Protein AF-A0AAE0GQG5-F1 (afdb_monomer_lite)

Structure (mmCIF, N/CA/C/O backbone):
data_AF-A0AAE0GQG5-F1
#
_entry.id   AF-A0AAE0GQG5-F1
#
loop_
_atom_site.group_PDB
_atom_site.id
_atom_site.type_symbol
_atom_site.label_atom_id
_atom_site.label_alt_id
_atom_site.label_comp_id
_atom_site.label_asym_id
_atom_site.label_entity_id
_atom_site.label_seq_id
_atom_site.pdbx_PDB_ins_code
_atom_site.Cartn_x
_atom_site.Cartn_y
_atom_site.Cartn_z
_atom_site.occupancy
_atom_site.B_iso_or_equiv
_atom_site.auth_seq_id
_atom_site.auth_comp_id
_atom_site.auth_asym_id
_atom_site.auth_atom_id
_atom_site.pdbx_PDB_model_num
ATOM 1 N N . MET A 1 1 ? 5.024 -1.893 -1.352 1.00 87.56 1 MET A N 1
ATOM 2 C CA . MET A 1 1 ? 5.988 -1.478 -2.407 1.00 87.56 1 MET A CA 1
ATOM 3 C C . MET A 1 1 ? 5.933 0.041 -2.635 1.00 87.56 1 MET A C 1
ATOM 5 O O . MET A 1 1 ? 4.907 0.646 -2.337 1.00 87.56 1 MET A O 1
ATOM 9 N N . GLN A 1 2 ? 6.979 0.713 -3.135 1.00 88.25 2 GLN A N 1
ATOM 10 C CA . GLN A 1 2 ? 6.817 2.113 -3.582 1.00 88.25 2 GLN A CA 1
ATOM 11 C C . GLN A 1 2 ? 5.880 2.193 -4.798 1.00 88.25 2 GLN A C 1
ATOM 13 O O . GLN A 1 2 ? 5.841 1.273 -5.602 1.00 88.25 2 GLN A O 1
ATOM 18 N N . ARG A 1 3 ? 5.119 3.291 -4.929 1.00 86.75 3 ARG A N 1
ATOM 19 C CA . ARG A 1 3 ? 4.252 3.575 -6.100 1.00 86.75 3 ARG A CA 1
ATOM 20 C C . ARG A 1 3 ? 3.132 2.552 -6.373 1.00 86.75 3 ARG A C 1
ATOM 22 O O . ARG A 1 3 ? 2.570 2.520 -7.464 1.00 86.75 3 ARG A O 1
ATOM 29 N N . SER A 1 4 ? 2.764 1.774 -5.359 1.00 91.50 4 SER A N 1
ATOM 30 C CA . SER A 1 4 ? 1.765 0.695 -5.427 1.00 91.50 4 SER A CA 1
ATOM 31 C C . SER A 1 4 ? 0.390 1.068 -4.859 1.00 91.50 4 SER A C 1
ATOM 33 O O . SER A 1 4 ? -0.429 0.206 -4.579 1.00 91.50 4 SER A O 1
ATOM 35 N N . GLY A 1 5 ? 0.128 2.360 -4.640 1.00 90.81 5 GLY A N 1
ATOM 36 C CA . GLY A 1 5 ? -1.097 2.820 -3.973 1.00 90.81 5 GLY A CA 1
ATOM 37 C C . GLY A 1 5 ? -1.036 2.813 -2.444 1.00 90.81 5 GLY A C 1
ATOM 38 O O . GLY A 1 5 ? -2.050 3.067 -1.805 1.00 90.81 5 GLY A O 1
ATOM 39 N N . SER A 1 6 ? 0.141 2.617 -1.842 1.00 93.00 6 SER A N 1
ATOM 40 C CA . SER A 1 6 ? 0.288 2.634 -0.380 1.00 93.00 6 SER A CA 1
ATOM 41 C C . SER A 1 6 ? -0.116 3.958 0.287 1.00 93.00 6 SER A C 1
ATOM 43 O O . SER A 1 6 ? -0.486 3.950 1.452 1.00 93.00 6 SER A O 1
ATOM 45 N N . THR A 1 7 ? -0.069 5.104 -0.412 1.00 91.25 7 THR A N 1
ATOM 46 C CA . THR A 1 7 ? -0.615 6.375 0.115 1.00 91.25 7 THR A CA 1
ATOM 47 C C . THR A 1 7 ? -2.133 6.312 0.262 1.00 91.25 7 THR A C 1
ATOM 49 O O . THR A 1 7 ? -2.663 6.746 1.277 1.00 91.25 7 THR A O 1
ATOM 52 N N . TRP A 1 8 ? -2.830 5.757 -0.730 1.00 93.94 8 TRP A N 1
ATOM 53 C CA . TRP A 1 8 ? -4.281 5.595 -0.668 1.00 93.94 8 TRP A CA 1
ATOM 54 C C . TRP A 1 8 ? -4.656 4.620 0.453 1.00 93.94 8 TRP A C 1
ATOM 56 O O . TRP A 1 8 ? -5.447 4.962 1.323 1.00 93.94 8 TRP A O 1
ATOM 66 N N . GLN A 1 9 ? -3.985 3.463 0.513 1.00 96.31 9 GLN A N 1
ATOM 67 C CA . GLN A 1 9 ? -4.196 2.455 1.559 1.00 96.31 9 GLN A CA 1
ATOM 68 C C . GLN A 1 9 ? -3.933 3.007 2.969 1.00 96.31 9 GLN A C 1
ATOM 70 O O . GLN A 1 9 ? -4.685 2.724 3.894 1.00 96.31 9 GLN A O 1
ATOM 75 N N . PHE A 1 10 ? -2.891 3.826 3.129 1.00 95.69 10 PHE A N 1
ATOM 76 C CA . PHE A 1 10 ? -2.597 4.521 4.381 1.00 95.69 10 PHE A CA 1
ATOM 77 C C . PHE A 1 10 ? -3.740 5.449 4.814 1.00 95.69 10 PHE A C 1
ATOM 79 O O . PHE A 1 10 ? -4.144 5.409 5.973 1.00 95.69 10 PHE A O 1
ATOM 86 N N . ASN A 1 11 ? -4.291 6.244 3.891 1.00 95.62 11 ASN A N 1
ATOM 87 C CA . ASN A 1 11 ? -5.418 7.121 4.210 1.00 95.62 11 ASN A CA 1
ATOM 88 C C . ASN A 1 11 ? -6.692 6.334 4.512 1.00 95.62 11 ASN A C 1
ATOM 90 O O . ASN A 1 11 ? -7.406 6.714 5.428 1.00 95.62 11 ASN A O 1
ATOM 94 N N . VAL A 1 12 ? -6.940 5.218 3.819 1.00 97.56 12 VAL A N 1
ATOM 95 C CA . VAL A 1 12 ? -8.043 4.311 4.168 1.00 97.56 12 VAL A CA 1
ATOM 96 C C . VAL A 1 12 ? -7.900 3.810 5.599 1.00 97.56 12 VAL A C 1
ATOM 98 O O . VAL A 1 12 ? -8.841 3.935 6.369 1.00 97.56 12 VAL A O 1
ATOM 101 N N . LEU A 1 13 ? -6.731 3.289 5.984 1.00 97.88 13 LEU A N 1
ATOM 102 C CA . LEU A 1 13 ? -6.503 2.800 7.348 1.00 97.88 13 LEU A CA 1
ATOM 103 C C . LEU A 1 13 ? -6.709 3.901 8.390 1.00 97.88 13 LEU A C 1
ATOM 105 O O . LEU A 1 13 ? -7.371 3.666 9.397 1.00 97.88 13 LEU A O 1
ATOM 109 N N . ARG A 1 14 ? -6.185 5.104 8.125 1.00 96.12 14 ARG A N 1
ATOM 110 C CA . ARG A 1 14 ? -6.385 6.276 8.983 1.00 96.12 14 ARG A CA 1
ATOM 111 C C . ARG A 1 14 ? -7.875 6.581 9.148 1.00 96.12 14 ARG A C 1
ATOM 113 O O . ARG A 1 14 ? -8.355 6.594 10.272 1.00 96.12 14 ARG A O 1
ATOM 120 N N . THR A 1 15 ? -8.610 6.752 8.051 1.00 97.38 15 THR A N 1
ATOM 121 C CA . THR A 1 15 ? -10.035 7.116 8.077 1.00 97.38 15 THR A CA 1
ATOM 122 C C . THR A 1 15 ? -10.912 6.024 8.698 1.00 97.38 15 THR A C 1
ATOM 124 O O . THR A 1 15 ? -11.795 6.342 9.486 1.00 97.38 15 THR A O 1
ATOM 127 N N . VAL A 1 16 ? -10.643 4.744 8.416 1.00 97.81 16 VAL A N 1
ATOM 128 C CA . VAL A 1 16 ? -11.343 3.602 9.035 1.00 97.81 16 VAL A CA 1
ATOM 129 C C . VAL A 1 16 ? -11.188 3.622 10.556 1.00 97.81 16 VAL A C 1
ATOM 131 O O . VAL A 1 16 ? -12.170 3.459 11.278 1.00 97.81 16 VAL A O 1
ATOM 134 N N . LEU A 1 17 ? -9.963 3.824 11.049 1.00 96.62 17 LEU A N 1
ATOM 135 C CA . LEU A 1 17 ? -9.697 3.862 12.486 1.00 96.62 17 LEU A CA 1
ATOM 136 C C . LEU A 1 17 ? -10.279 5.123 13.136 1.00 96.62 17 LEU A C 1
ATOM 138 O O . LEU A 1 17 ? -10.851 5.026 14.215 1.00 96.62 17 LEU A O 1
ATOM 142 N N . GLU A 1 18 ? -10.192 6.281 12.479 1.00 95.88 18 GLU A N 1
ATOM 143 C CA . GLU A 1 18 ? -10.796 7.526 12.970 1.00 95.88 18 GLU A CA 1
ATOM 144 C C . GLU A 1 18 ? -12.315 7.403 13.116 1.00 95.88 18 GLU A C 1
ATOM 146 O O . GLU A 1 18 ? -12.868 7.793 14.144 1.00 95.88 18 GLU A O 1
ATOM 151 N N . GLN A 1 19 ? -12.989 6.805 12.128 1.00 96.75 19 GLN A N 1
ATOM 152 C CA . GLN A 1 19 ? -14.431 6.572 12.186 1.00 96.75 19 GLN A CA 1
ATOM 153 C C . GLN A 1 19 ? -14.800 5.572 13.290 1.00 96.75 19 GLN A C 1
ATOM 155 O O . GLN A 1 19 ? -15.733 5.819 14.049 1.00 96.75 19 GLN A O 1
ATOM 160 N N . ALA A 1 20 ? -14.054 4.470 13.418 1.00 95.75 20 ALA A N 1
ATOM 161 C CA . ALA A 1 20 ? -14.332 3.441 14.420 1.00 95.75 20 ALA A CA 1
ATOM 162 C C . ALA A 1 20 ? -14.072 3.905 15.864 1.00 95.75 20 ALA A C 1
ATOM 164 O O . ALA A 1 20 ? -14.758 3.460 16.783 1.00 95.75 20 ALA A O 1
ATOM 165 N N . LEU A 1 21 ? -13.069 4.763 16.072 1.00 94.12 21 LEU A N 1
ATOM 166 C CA . LEU A 1 21 ? -12.667 5.242 17.397 1.00 94.12 21 LEU A CA 1
ATOM 167 C C . LEU A 1 21 ? -13.334 6.570 17.780 1.00 94.12 21 LEU A C 1
ATOM 169 O O . LEU A 1 21 ? -13.368 6.912 18.959 1.00 94.12 21 LEU A O 1
ATOM 173 N N . GLY A 1 22 ? -13.856 7.319 16.805 1.00 95.06 22 GLY A N 1
ATOM 174 C CA . GLY A 1 22 ? -14.428 8.647 17.029 1.00 95.06 22 GLY A CA 1
ATOM 175 C C . GLY A 1 22 ? -13.386 9.713 17.389 1.00 95.06 22 GLY A C 1
ATOM 176 O O . GLY A 1 22 ? -13.740 10.750 17.947 1.00 95.06 22 GLY A O 1
ATOM 177 N N . GLU A 1 23 ? -12.107 9.477 17.092 1.00 92.88 23 GLU A N 1
ATOM 178 C CA . GLU A 1 23 ? -11.008 10.404 17.371 1.00 92.88 23 GLU A CA 1
ATOM 179 C C . GLU A 1 23 ? -9.956 10.405 16.260 1.00 92.88 23 GLU A C 1
ATOM 181 O O . GLU A 1 23 ? -9.834 9.454 15.493 1.00 92.88 23 GLU A O 1
ATOM 186 N N . THR A 1 24 ? -9.158 11.474 16.182 1.00 91.75 24 THR A N 1
ATOM 187 C CA . THR A 1 24 ? -8.030 11.542 15.246 1.00 91.75 24 THR A CA 1
ATOM 188 C C . THR A 1 24 ? -6.953 10.533 15.618 1.00 91.75 24 THR A C 1
ATOM 190 O O . THR A 1 24 ? -6.462 10.519 16.751 1.00 91.75 24 THR A O 1
ATOM 193 N N . VAL A 1 25 ? -6.524 9.760 14.626 1.00 90.00 25 VAL A N 1
ATOM 194 C CA . VAL A 1 25 ? -5.503 8.729 14.783 1.00 90.00 25 VAL A CA 1
ATOM 195 C C . VAL A 1 25 ? -4.137 9.325 14.459 1.00 90.00 25 VAL A C 1
ATOM 197 O O . VAL A 1 25 ? -3.940 9.837 13.352 1.00 90.00 25 VAL A O 1
ATOM 200 N N . PRO A 1 26 ? -3.166 9.271 15.387 1.00 88.62 26 PRO A N 1
ATOM 201 C CA . PRO A 1 26 ? -1.812 9.696 15.092 1.00 88.62 26 PRO A CA 1
ATOM 202 C C . PRO A 1 26 ? -1.239 8.912 13.911 1.00 88.62 26 PRO A C 1
ATOM 204 O O . PRO A 1 26 ? -1.298 7.678 13.852 1.00 88.62 26 PRO A O 1
ATOM 207 N N . THR A 1 27 ? -0.602 9.635 12.994 1.00 88.12 27 THR A N 1
ATOM 208 C CA . THR A 1 27 ? 0.058 9.023 11.846 1.00 88.12 27 THR A CA 1
ATOM 209 C C . THR A 1 27 ? 1.535 9.348 11.742 1.00 88.12 27 THR A C 1
ATOM 211 O O . THR A 1 27 ? 1.945 10.484 11.971 1.00 88.12 27 THR A O 1
ATOM 214 N N . PHE A 1 28 ? 2.311 8.375 11.278 1.00 85.19 28 PHE A N 1
ATOM 215 C CA . PHE A 1 28 ? 3.697 8.564 10.878 1.00 85.19 28 PHE A CA 1
ATOM 216 C C . PHE A 1 28 ? 3.885 8.125 9.429 1.00 85.19 28 PHE A C 1
ATOM 218 O O . PHE A 1 28 ? 3.453 7.044 9.027 1.00 85.19 28 PHE A O 1
ATOM 225 N N . HIS A 1 29 ? 4.597 8.926 8.645 1.00 80.62 29 HIS A N 1
ATOM 226 C CA . HIS A 1 29 ? 5.098 8.518 7.340 1.00 80.62 29 HIS A CA 1
ATOM 227 C C . HIS A 1 29 ? 6.607 8.784 7.295 1.00 80.62 29 HIS A C 1
ATOM 229 O O . HIS A 1 29 ? 7.079 9.851 7.692 1.00 80.62 29 HIS A O 1
ATOM 235 N N . GLY A 1 30 ? 7.402 7.844 6.795 1.00 69.56 30 GLY A N 1
ATOM 236 C CA . GLY A 1 30 ? 8.841 8.080 6.775 1.00 69.56 30 GLY A CA 1
ATOM 237 C C . GLY A 1 30 ? 9.676 7.074 6.012 1.00 69.56 30 GLY A C 1
ATOM 238 O O . GLY A 1 30 ? 9.200 6.059 5.494 1.00 69.56 30 GLY A O 1
ATOM 239 N N . HIS A 1 31 ? 10.957 7.413 5.948 1.00 65.62 31 HIS A N 1
ATOM 240 C CA . HIS A 1 31 ? 12.030 6.543 5.501 1.00 65.62 31 HIS A CA 1
ATOM 241 C C . HIS A 1 31 ? 12.675 5.855 6.720 1.00 65.62 31 HIS A C 1
ATOM 243 O O . HIS A 1 31 ? 12.463 6.247 7.867 1.00 65.62 31 HIS A O 1
ATOM 249 N N . SER A 1 32 ? 13.393 4.759 6.482 1.00 57.12 32 SER A N 1
ATOM 250 C CA . SER A 1 32 ? 13.941 3.877 7.527 1.00 57.12 32 SER A CA 1
ATOM 251 C C . SER A 1 32 ? 14.984 4.505 8.438 1.00 57.12 32 SER A C 1
ATOM 253 O O . SER A 1 32 ? 15.248 3.989 9.517 1.00 57.12 32 SER A O 1
ATOM 255 N N . ASP A 1 33 ? 15.633 5.563 7.968 1.00 59.78 33 ASP A N 1
ATOM 256 C CA . ASP A 1 33 ? 16.641 6.331 8.695 1.00 59.78 33 ASP A CA 1
ATOM 257 C C . ASP A 1 33 ? 16.057 7.016 9.938 1.00 59.78 33 ASP A C 1
ATOM 259 O O . ASP A 1 33 ? 16.798 7.427 10.824 1.00 59.78 33 ASP A O 1
ATOM 263 N N . ARG A 1 34 ? 14.725 7.043 10.055 1.00 70.94 34 ARG A N 1
ATOM 264 C CA . ARG A 1 34 ? 13.979 7.555 11.206 1.00 70.94 34 ARG A CA 1
ATOM 265 C C . ARG A 1 34 ? 13.412 6.435 12.086 1.00 70.94 34 ARG A C 1
ATOM 267 O O . ARG A 1 34 ? 12.357 6.602 12.688 1.00 70.94 34 ARG A O 1
ATOM 274 N N . LEU A 1 35 ? 14.082 5.280 12.162 1.00 71.12 35 LEU A N 1
ATOM 275 C CA . LEU A 1 35 ? 13.616 4.129 12.949 1.00 71.12 35 LEU A CA 1
ATOM 276 C C . LEU A 1 35 ? 13.359 4.474 14.422 1.00 71.12 35 LEU A C 1
ATOM 278 O O . LEU A 1 35 ? 12.311 4.127 14.951 1.00 71.12 35 LEU A O 1
ATOM 282 N N . GLU A 1 36 ? 14.273 5.192 15.071 1.00 73.94 36 GLU A N 1
ATOM 283 C CA . GLU A 1 36 ? 14.090 5.619 16.466 1.00 73.94 36 GLU A CA 1
ATOM 284 C C . GLU A 1 36 ? 12.900 6.574 16.629 1.00 73.94 36 GLU A C 1
ATOM 286 O O . GLU A 1 36 ? 12.235 6.586 17.662 1.00 73.94 36 GLU A O 1
ATOM 291 N N . GLU A 1 37 ? 12.560 7.333 15.588 1.00 76.56 37 GLU A N 1
ATOM 292 C CA . GLU A 1 37 ? 11.353 8.153 15.589 1.00 76.56 37 GLU A CA 1
ATOM 293 C C . GLU A 1 37 ? 10.092 7.307 15.433 1.00 76.56 37 GLU A C 1
ATOM 295 O O . GLU A 1 37 ? 9.129 7.532 16.152 1.00 76.56 37 GLU A O 1
ATOM 300 N N . ILE A 1 38 ? 10.109 6.288 14.568 1.00 75.31 38 ILE A N 1
ATOM 301 C CA . ILE A 1 38 ? 9.002 5.329 14.432 1.00 75.31 38 ILE A CA 1
ATOM 302 C C . ILE A 1 38 ? 8.762 4.611 15.764 1.00 75.31 38 ILE A C 1
ATOM 304 O O . ILE A 1 38 ? 7.635 4.549 16.244 1.00 75.31 38 ILE A O 1
ATOM 308 N N . LEU A 1 39 ? 9.826 4.099 16.384 1.00 75.19 39 LEU A N 1
ATOM 309 C CA . LEU A 1 39 ? 9.733 3.377 17.651 1.00 75.19 39 LEU A CA 1
ATOM 310 C C . LEU A 1 39 ? 9.363 4.305 18.815 1.00 75.19 39 LEU A C 1
ATOM 312 O O . LEU A 1 39 ? 8.668 3.886 19.737 1.00 75.19 39 LEU A O 1
ATOM 316 N N . SER A 1 40 ? 9.801 5.568 18.796 1.00 74.88 40 SER A N 1
ATOM 317 C CA . SER A 1 40 ? 9.389 6.544 19.811 1.00 74.88 40 SER A CA 1
ATOM 318 C C . SER A 1 40 ? 7.951 7.029 19.620 1.00 74.88 40 SER A C 1
ATOM 320 O O . SER A 1 40 ? 7.267 7.258 20.614 1.00 74.88 40 SER A O 1
ATOM 322 N N . PHE A 1 41 ? 7.466 7.098 18.378 1.00 69.31 41 PHE A N 1
ATOM 323 C CA . PHE A 1 41 ? 6.071 7.375 18.039 1.00 69.31 41 PHE A CA 1
ATOM 324 C C . PHE A 1 41 ? 5.124 6.296 18.578 1.00 69.31 41 PHE A C 1
ATOM 326 O O . PHE A 1 41 ? 4.039 6.608 19.048 1.00 69.31 41 PHE A O 1
ATOM 333 N N . GLN A 1 42 ? 5.569 5.038 18.605 1.00 65.56 42 GLN A N 1
ATOM 334 C CA . GLN A 1 42 ? 4.807 3.906 19.142 1.00 65.56 42 GLN A CA 1
ATOM 335 C C . GLN A 1 42 ? 4.772 3.827 20.681 1.00 65.56 42 GLN A C 1
ATOM 337 O O . GLN A 1 42 ? 4.227 2.872 21.223 1.00 65.56 42 GLN A O 1
ATOM 342 N N . ARG A 1 43 ? 5.351 4.787 21.420 1.00 66.75 43 ARG A N 1
ATOM 343 C CA . ARG A 1 43 ? 5.439 4.695 22.892 1.00 66.75 43 ARG A CA 1
ATOM 344 C C . ARG A 1 43 ? 4.103 4.859 23.610 1.00 66.75 43 ARG A C 1
ATOM 346 O O . ARG A 1 43 ? 3.987 4.404 24.747 1.00 66.75 43 ARG A O 1
ATOM 353 N N . ASP A 1 44 ? 3.114 5.480 22.972 1.00 72.06 44 ASP A N 1
ATOM 354 C CA . ASP A 1 44 ? 1.754 5.535 23.502 1.00 72.06 44 ASP A CA 1
ATOM 355 C C . ASP A 1 44 ? 0.926 4.341 23.007 1.00 72.06 44 ASP A C 1
ATOM 357 O O . ASP A 1 44 ? 0.102 4.447 22.107 1.00 72.06 44 ASP A O 1
ATOM 361 N N . PHE A 1 45 ? 1.119 3.176 23.619 1.00 69.94 45 PHE A N 1
ATOM 362 C CA . PHE A 1 45 ? 0.341 1.976 23.286 1.00 69.94 45 PHE A CA 1
ATOM 363 C C . PHE A 1 45 ? -1.145 2.066 23.683 1.00 69.94 45 PHE A C 1
ATOM 365 O O . PHE A 1 45 ? -1.888 1.112 23.463 1.00 69.94 45 PHE A O 1
ATOM 372 N N . SER A 1 46 ? -1.601 3.176 24.283 1.00 75.62 46 SER A N 1
ATOM 373 C CA . SER A 1 46 ? -3.013 3.350 24.647 1.00 75.62 46 SER A CA 1
ATOM 374 C C . SER A 1 46 ? -3.901 3.747 23.464 1.00 75.62 46 SER A C 1
ATOM 376 O O . SER A 1 46 ? -5.126 3.718 23.588 1.00 75.62 46 SER A O 1
ATOM 378 N N . ARG A 1 47 ? -3.303 4.092 22.315 1.00 84.12 47 ARG A N 1
ATOM 379 C CA . ARG A 1 47 ? -4.013 4.582 21.129 1.00 84.12 47 ARG A CA 1
ATOM 380 C C . ARG A 1 47 ? -3.612 3.810 19.878 1.00 84.12 47 ARG A C 1
ATOM 382 O O . ARG A 1 47 ? -2.490 3.317 19.757 1.00 84.12 47 ARG A O 1
ATOM 389 N N . ALA A 1 48 ? -4.525 3.742 18.915 1.00 90.31 48 ALA A N 1
ATOM 390 C CA . ALA A 1 48 ? -4.197 3.236 17.589 1.00 90.31 48 ALA A CA 1
ATOM 391 C C . ALA A 1 48 ? -3.250 4.211 16.874 1.00 90.31 48 ALA A C 1
ATOM 393 O O . ALA A 1 48 ? -3.373 5.424 17.021 1.00 90.31 48 ALA A O 1
ATOM 394 N N . HIS A 1 49 ? -2.328 3.676 16.079 1.00 90.50 49 HIS A N 1
ATOM 395 C CA . HIS A 1 49 ? -1.368 4.448 15.293 1.00 90.50 49 HIS A CA 1
ATOM 396 C C . HIS A 1 49 ? -1.322 3.895 13.869 1.00 90.50 49 HIS A C 1
ATOM 398 O O . HIS A 1 49 ? -1.356 2.679 13.677 1.00 90.50 49 HIS A O 1
ATOM 404 N N . VAL A 1 50 ? -1.183 4.766 12.865 1.00 92.69 50 VAL A N 1
ATOM 405 C CA . VAL A 1 50 ? -0.945 4.331 11.477 1.00 92.69 50 VAL A CA 1
ATOM 406 C C . VAL A 1 50 ? 0.447 4.751 11.034 1.00 92.69 50 VAL A C 1
ATOM 408 O O . VAL A 1 50 ? 0.761 5.938 10.944 1.00 92.69 50 VAL A O 1
ATOM 411 N N . VAL A 1 51 ? 1.285 3.766 10.714 1.00 91.25 51 VAL A N 1
ATOM 412 C CA . VAL A 1 51 ? 2.658 3.981 10.246 1.00 91.25 51 VAL A CA 1
ATOM 413 C C . VAL A 1 51 ? 2.787 3.551 8.788 1.00 91.25 51 VAL A C 1
ATOM 415 O O . VAL A 1 51 ? 2.516 2.406 8.435 1.00 91.25 51 VAL A O 1
ATOM 418 N N . LYS A 1 52 ? 3.251 4.462 7.929 1.00 92.38 52 LYS A N 1
ATOM 419 C CA . LYS A 1 52 ? 3.562 4.196 6.521 1.00 92.38 52 LYS A CA 1
ATOM 420 C C . LYS A 1 52 ? 5.061 4.254 6.276 1.00 92.38 52 LYS A C 1
ATOM 422 O O . LYS A 1 52 ? 5.679 5.315 6.369 1.00 92.38 52 LYS A O 1
ATOM 427 N N . ILE A 1 53 ? 5.617 3.131 5.835 1.00 91.88 53 ILE A N 1
ATOM 428 C CA . ILE A 1 53 ? 7.013 3.018 5.408 1.00 91.88 53 ILE A CA 1
ATOM 429 C C . ILE A 1 53 ? 7.139 2.129 4.171 1.00 91.88 53 ILE A C 1
ATOM 431 O O . ILE A 1 53 ? 6.251 1.347 3.836 1.00 91.88 53 ILE A O 1
ATOM 435 N N . HIS A 1 54 ? 8.259 2.266 3.466 1.00 91.06 54 HIS A N 1
ATOM 436 C CA . HIS A 1 54 ? 8.562 1.466 2.274 1.00 91.06 54 HIS A CA 1
ATOM 437 C C . HIS A 1 54 ? 9.724 0.495 2.464 1.00 91.06 54 HIS A C 1
ATOM 439 O O . HIS A 1 54 ? 9.853 -0.454 1.695 1.00 91.06 54 HIS A O 1
ATOM 445 N N . GLN A 1 55 ? 10.570 0.747 3.457 1.00 90.00 55 GLN A N 1
ATOM 446 C CA . GLN A 1 55 ? 11.689 -0.110 3.801 1.00 90.00 55 GLN A CA 1
ATOM 447 C C . GLN A 1 55 ? 11.247 -1.181 4.788 1.00 90.00 55 GLN A C 1
ATOM 449 O O . GLN A 1 55 ? 10.432 -0.919 5.669 1.00 90.00 55 GLN A O 1
ATOM 454 N N . TYR A 1 56 ? 11.801 -2.377 4.644 1.00 90.50 56 TYR A N 1
ATOM 455 C CA . TYR A 1 56 ?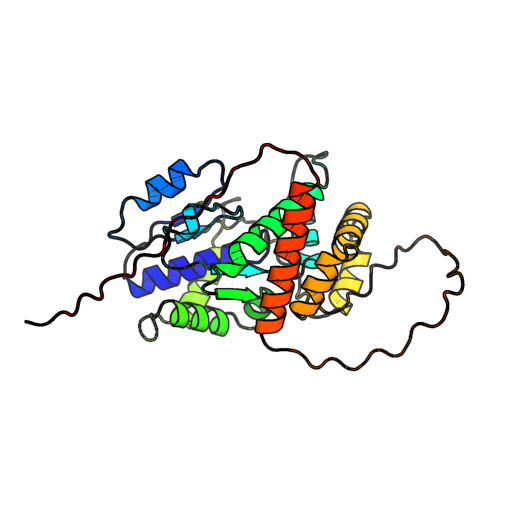 11.657 -3.422 5.641 1.00 90.50 56 TYR A CA 1
ATOM 456 C C . TYR A 1 56 ? 12.533 -3.139 6.852 1.00 90.50 56 TYR A C 1
ATOM 458 O O . TYR A 1 56 ? 13.725 -2.851 6.725 1.00 90.50 56 TYR A O 1
ATOM 466 N N . VAL A 1 57 ? 11.916 -3.226 8.025 1.00 88.06 57 VAL A N 1
ATOM 467 C CA . VAL A 1 57 ? 12.572 -3.061 9.315 1.00 88.06 57 VAL A CA 1
ATOM 468 C C . VAL A 1 57 ? 12.240 -4.302 10.146 1.00 88.06 57 VAL A C 1
ATOM 470 O O . VAL A 1 57 ? 11.126 -4.392 10.665 1.00 88.06 57 VAL A O 1
ATOM 473 N N . PRO A 1 58 ? 13.184 -5.247 10.319 1.00 87.31 58 PRO A N 1
ATOM 474 C CA . PRO A 1 58 ? 12.916 -6.514 10.999 1.00 87.31 58 PRO A CA 1
ATOM 475 C C . PRO A 1 58 ? 12.334 -6.362 12.406 1.00 87.31 58 PRO A C 1
ATOM 477 O O . PRO A 1 58 ? 11.486 -7.139 12.807 1.00 87.31 58 PRO A O 1
ATOM 480 N N . ARG A 1 59 ? 12.744 -5.343 13.167 1.00 85.00 59 ARG A N 1
ATOM 481 C CA . ARG A 1 59 ? 12.219 -5.133 14.525 1.00 85.00 59 ARG A CA 1
ATOM 482 C C . ARG A 1 59 ? 10.791 -4.593 14.543 1.00 85.00 59 ARG A C 1
ATOM 484 O O . ARG A 1 59 ? 10.107 -4.749 15.544 1.00 85.00 59 ARG A O 1
ATOM 491 N N . LEU A 1 60 ? 10.331 -3.952 13.470 1.00 84.44 60 LEU A N 1
ATOM 492 C CA . LEU A 1 60 ? 9.032 -3.285 13.480 1.00 84.44 60 LEU A CA 1
ATOM 493 C C . LEU A 1 60 ? 7.872 -4.278 13.363 1.00 84.44 60 LEU A C 1
ATOM 495 O O . LEU A 1 60 ? 6.874 -4.091 14.045 1.00 84.44 60 LEU A O 1
ATOM 499 N N . HIS A 1 61 ? 8.005 -5.357 12.579 1.00 84.12 61 HIS A N 1
ATOM 500 C CA . HIS A 1 61 ? 6.912 -6.333 12.425 1.00 84.12 61 HIS A CA 1
ATOM 501 C C . HIS A 1 61 ? 6.543 -7.036 13.744 1.00 84.12 61 HIS A C 1
ATOM 503 O O . HIS A 1 61 ? 5.441 -7.544 13.879 1.00 84.12 61 HIS A O 1
ATOM 509 N N . GLN A 1 62 ? 7.460 -7.058 14.715 1.00 85.00 62 GLN A N 1
ATOM 510 C CA . GLN A 1 62 ? 7.242 -7.638 16.044 1.00 85.00 62 GLN A CA 1
ATOM 511 C C . GLN A 1 62 ? 6.495 -6.692 16.997 1.00 85.00 62 GLN A C 1
ATOM 513 O O . GLN A 1 62 ? 6.082 -7.117 18.069 1.00 85.00 62 GLN A O 1
ATOM 518 N N . ASN A 1 63 ? 6.356 -5.416 16.627 1.00 84.19 63 ASN A N 1
ATOM 519 C CA . ASN A 1 63 ? 5.799 -4.345 17.459 1.00 84.19 63 ASN A CA 1
ATOM 520 C C . ASN A 1 63 ? 4.570 -3.688 16.802 1.00 84.19 63 ASN A C 1
ATOM 522 O O . ASN A 1 63 ? 4.279 -2.520 17.055 1.00 84.19 63 ASN A O 1
ATOM 526 N N . VAL A 1 64 ? 3.887 -4.400 15.904 1.00 89.12 64 VAL A N 1
ATOM 527 C CA . VAL A 1 64 ? 2.662 -3.934 15.241 1.00 89.12 64 VAL A CA 1
ATOM 528 C C . VAL A 1 64 ? 1.614 -5.038 15.264 1.00 89.12 64 VAL A C 1
ATOM 530 O O . VAL A 1 64 ? 1.946 -6.207 15.087 1.00 89.12 64 VAL A O 1
ATOM 533 N N . ASP A 1 65 ? 0.351 -4.661 15.447 1.00 92.50 65 ASP A N 1
ATOM 534 C CA . ASP A 1 65 ? -0.766 -5.615 15.460 1.00 92.50 65 ASP A CA 1
ATOM 535 C C . ASP A 1 65 ? -1.142 -6.082 14.051 1.00 92.50 65 ASP A C 1
ATOM 537 O O . ASP A 1 65 ? -1.524 -7.233 13.838 1.00 92.50 65 ASP A O 1
ATOM 541 N N . PHE A 1 66 ? -1.015 -5.181 13.072 1.00 96.12 66 PHE A N 1
ATOM 542 C CA . PHE A 1 66 ? -1.404 -5.430 11.692 1.00 96.12 66 PHE A CA 1
ATOM 543 C C . PHE A 1 66 ? -0.377 -4.871 10.711 1.00 96.12 66 PHE A C 1
ATOM 545 O O . PHE A 1 66 ? 0.126 -3.756 10.870 1.00 96.12 66 PHE A O 1
ATOM 552 N N . VAL A 1 67 ? -0.120 -5.624 9.643 1.00 96.56 67 VAL A N 1
ATOM 553 C CA . VAL A 1 67 ? 0.724 -5.193 8.527 1.00 96.56 67 VAL A CA 1
ATOM 554 C C . VAL A 1 67 ? -0.126 -5.164 7.267 1.00 96.56 67 VAL A C 1
ATOM 556 O O . VAL A 1 67 ? -0.641 -6.181 6.812 1.00 96.56 67 VAL A O 1
ATOM 559 N N . PHE A 1 68 ? -0.248 -3.986 6.671 1.00 97.81 68 PHE A N 1
ATOM 560 C CA . PHE A 1 68 ? -0.928 -3.806 5.396 1.00 97.81 68 PHE A CA 1
ATOM 561 C C . PHE A 1 68 ? 0.108 -3.483 4.330 1.00 97.81 68 PHE A C 1
ATOM 563 O O . PHE A 1 68 ? 0.803 -2.467 4.405 1.00 97.81 68 PHE A O 1
ATOM 570 N N . THR A 1 69 ? 0.218 -4.352 3.333 1.00 97.75 69 THR A N 1
ATOM 571 C CA . THR A 1 69 ? 1.086 -4.135 2.180 1.00 97.75 69 THR A CA 1
ATOM 572 C C . THR A 1 69 ? 0.257 -3.853 0.939 1.00 97.75 69 THR A C 1
ATOM 574 O O . THR A 1 69 ? -0.961 -4.030 0.900 1.00 97.75 69 THR A O 1
ATOM 577 N N . SER A 1 70 ? 0.936 -3.349 -0.080 1.00 96.75 70 SER A N 1
ATOM 578 C CA . SER A 1 70 ? 0.368 -3.162 -1.404 1.00 96.75 70 SER A CA 1
ATOM 579 C C . SER A 1 70 ? 1.408 -3.447 -2.469 1.00 96.75 70 SER A C 1
ATOM 581 O O . SER A 1 70 ? 2.603 -3.123 -2.315 1.00 96.75 70 SER A O 1
ATOM 583 N N . HIS A 1 71 ? 0.918 -4.018 -3.562 1.00 95.12 71 HIS A N 1
ATOM 584 C CA . HIS A 1 71 ? 1.665 -4.286 -4.773 1.00 95.12 71 HIS A CA 1
ATOM 585 C C . HIS A 1 71 ? 0.891 -3.815 -6.001 1.00 95.12 71 HIS A C 1
ATOM 587 O O . HIS A 1 71 ? -0.303 -3.523 -5.962 1.00 95.12 71 HIS A O 1
ATOM 593 N N . ARG A 1 72 ? 1.636 -3.662 -7.087 1.00 91.94 72 ARG A N 1
ATOM 594 C CA . ARG A 1 72 ? 1.165 -3.152 -8.365 1.00 91.94 72 ARG A CA 1
ATOM 595 C C . ARG A 1 72 ? 2.021 -3.769 -9.456 1.00 91.94 72 ARG A C 1
ATOM 597 O O . ARG A 1 72 ? 3.166 -4.140 -9.185 1.00 91.94 72 ARG A O 1
ATOM 604 N N . ASP A 1 73 ? 1.499 -3.808 -10.673 1.00 89.06 73 ASP A N 1
ATOM 605 C CA . ASP A 1 73 ? 2.257 -4.224 -11.840 1.00 89.06 73 ASP A CA 1
ATOM 606 C C . ASP A 1 73 ? 3.625 -3.522 -11.894 1.00 89.06 73 ASP A C 1
ATOM 608 O O . ASP A 1 73 ? 3.710 -2.290 -11.904 1.00 89.06 73 ASP A O 1
ATOM 612 N N . LEU A 1 74 ? 4.715 -4.295 -11.942 1.00 87.62 74 LEU A N 1
ATOM 613 C CA . LEU A 1 74 ? 6.075 -3.747 -11.936 1.00 87.62 74 LEU A CA 1
ATOM 614 C C . LEU A 1 74 ? 6.351 -2.823 -13.127 1.00 87.62 74 LEU A C 1
ATOM 616 O O . LEU A 1 74 ? 7.167 -1.911 -13.000 1.00 87.62 74 LEU A O 1
ATOM 620 N N . ARG A 1 75 ? 5.644 -3.000 -14.251 1.00 84.31 75 ARG A N 1
ATOM 621 C CA . ARG A 1 75 ? 5.703 -2.094 -15.411 1.00 84.31 75 ARG A CA 1
ATOM 622 C C . ARG A 1 75 ? 5.188 -0.710 -15.047 1.00 84.31 75 ARG A C 1
ATOM 624 O O . ARG A 1 75 ? 5.826 0.301 -15.345 1.00 84.31 75 ARG A O 1
ATOM 631 N N . ASP A 1 76 ? 4.053 -0.673 -14.365 1.00 83.88 76 ASP A N 1
ATOM 632 C CA . ASP A 1 76 ? 3.428 0.560 -13.914 1.00 83.88 76 ASP A CA 1
ATOM 633 C C . ASP A 1 76 ? 4.199 1.208 -12.771 1.00 83.88 76 ASP A C 1
ATOM 635 O O . ASP A 1 76 ? 4.316 2.432 -12.725 1.00 83.88 76 ASP A O 1
ATOM 639 N N . VAL A 1 77 ? 4.736 0.408 -11.847 1.00 86.25 77 VAL A N 1
ATOM 640 C CA . VAL A 1 77 ? 5.594 0.900 -10.764 1.00 86.25 77 VAL A CA 1
ATOM 641 C C . VAL A 1 77 ? 6.830 1.554 -11.363 1.00 86.25 77 VAL A C 1
ATOM 643 O O . VAL A 1 77 ? 7.135 2.693 -11.013 1.00 86.25 77 VAL A O 1
ATOM 646 N N . ALA A 1 78 ? 7.498 0.881 -12.304 1.00 82.31 78 ALA A N 1
ATOM 647 C CA . ALA A 1 78 ? 8.666 1.401 -13.001 1.00 82.31 78 ALA A CA 1
ATOM 648 C C . ALA A 1 78 ? 8.350 2.703 -13.753 1.00 82.31 78 ALA A C 1
ATOM 650 O O . ALA A 1 78 ? 9.100 3.675 -13.655 1.00 82.31 78 ALA A O 1
ATOM 651 N N . LEU A 1 79 ? 7.208 2.768 -14.439 1.00 79.06 79 LEU A N 1
ATOM 652 C CA . LEU A 1 79 ? 6.777 3.981 -15.125 1.00 79.06 79 LEU A CA 1
ATOM 653 C C . LEU A 1 79 ? 6.413 5.122 -14.158 1.00 79.06 79 LEU A C 1
ATOM 655 O O . LEU A 1 79 ? 6.778 6.277 -14.389 1.00 79.06 79 LEU A O 1
ATOM 659 N N . SER A 1 80 ? 5.702 4.824 -13.072 1.00 80.31 80 SER A N 1
ATOM 660 C CA . SER A 1 80 ? 5.342 5.814 -12.050 1.00 80.31 80 SER A CA 1
ATOM 661 C C . SER A 1 80 ? 6.577 6.369 -11.363 1.00 80.31 80 SER A C 1
ATOM 663 O O . SER A 1 80 ? 6.660 7.570 -11.092 1.00 80.31 80 SER A O 1
ATOM 665 N N . TYR A 1 81 ? 7.551 5.496 -11.122 1.00 79.25 81 TYR A N 1
ATOM 666 C CA . TYR A 1 81 ? 8.852 5.848 -10.590 1.00 79.25 81 TYR A CA 1
ATOM 667 C C . TYR A 1 81 ? 9.622 6.753 -11.561 1.00 79.25 81 TYR A C 1
ATOM 669 O O . TYR A 1 81 ? 10.094 7.815 -11.159 1.00 79.25 81 TYR A O 1
ATOM 677 N N . PHE A 1 82 ? 9.639 6.409 -12.853 1.00 74.44 82 PHE A N 1
ATOM 678 C CA . PHE A 1 82 ? 10.242 7.228 -13.907 1.00 74.44 82 PHE A CA 1
ATOM 679 C C . PHE A 1 82 ? 9.643 8.643 -13.964 1.00 74.44 82 PHE A C 1
ATOM 681 O O . PHE A 1 82 ? 10.376 9.633 -13.997 1.00 74.44 82 PHE A O 1
ATOM 688 N N . LYS A 1 83 ? 8.309 8.772 -13.940 1.00 74.19 83 LYS A N 1
ATOM 689 C CA . LYS A 1 83 ? 7.646 10.089 -13.978 1.00 74.19 83 LYS A CA 1
ATOM 690 C C . LYS A 1 83 ? 7.968 10.939 -12.750 1.00 74.19 83 LYS A C 1
ATOM 692 O O . LYS A 1 83 ? 8.205 12.132 -12.888 1.00 74.19 83 LYS A O 1
ATOM 697 N N . MET A 1 84 ? 8.013 10.325 -11.570 1.00 75.12 84 MET A N 1
ATOM 698 C CA . MET A 1 84 ? 8.404 10.998 -10.328 1.00 75.12 84 MET A CA 1
ATOM 699 C C . MET A 1 84 ? 9.871 11.460 -10.362 1.00 75.12 84 MET A C 1
ATOM 701 O O . MET A 1 84 ? 10.183 12.557 -9.909 1.00 75.12 84 MET A O 1
ATOM 705 N N . GLN A 1 85 ? 10.782 10.664 -10.925 1.00 68.62 85 GLN A N 1
ATOM 706 C CA . GLN A 1 85 ? 12.178 11.081 -11.090 1.00 68.62 85 GLN A CA 1
ATOM 707 C C . GLN A 1 85 ? 12.358 12.144 -12.180 1.00 68.62 85 GLN A C 1
ATOM 709 O O . GLN A 1 85 ? 13.244 12.979 -12.072 1.00 68.62 85 GLN A O 1
ATOM 714 N N . SER A 1 86 ? 11.490 12.178 -13.193 1.00 60.25 86 SER A N 1
ATOM 715 C CA . SER A 1 86 ? 11.511 13.223 -14.229 1.00 60.25 86 SER A CA 1
ATOM 716 C C . SER A 1 86 ? 11.181 14.620 -13.679 1.00 60.25 86 SER A C 1
ATOM 718 O O . SER A 1 86 ? 11.500 15.616 -14.322 1.00 60.25 86 SER A O 1
ATOM 720 N N . SER A 1 87 ? 10.562 14.701 -12.494 1.00 59.38 87 SER A N 1
ATOM 721 C CA . SER A 1 87 ? 10.401 15.946 -11.729 1.00 59.38 87 SER A CA 1
ATOM 722 C C . SER A 1 87 ? 11.590 16.287 -10.816 1.00 59.38 87 SER A C 1
ATOM 724 O O . SER A 1 87 ? 11.588 17.352 -10.203 1.00 59.38 87 SER A O 1
ATOM 726 N N . LEU A 1 88 ? 12.604 15.419 -10.716 1.00 54.97 88 LEU A N 1
ATOM 727 C CA . LEU A 1 88 ? 13.855 15.694 -10.001 1.00 54.97 88 LEU A CA 1
ATOM 728 C C . LEU A 1 88 ? 14.858 16.421 -10.921 1.00 54.97 88 LEU A C 1
ATOM 730 O O . LEU A 1 88 ? 14.717 16.378 -12.147 1.00 54.97 88 LEU A O 1
ATOM 734 N N . PRO A 1 89 ? 15.880 17.102 -10.363 1.00 52.09 89 PRO A N 1
ATOM 735 C CA . PRO A 1 89 ? 16.895 17.793 -11.154 1.00 52.09 89 PRO A CA 1
ATOM 736 C C . PRO A 1 89 ? 17.527 16.891 -12.226 1.00 52.09 89 PRO A C 1
ATOM 738 O O . PRO A 1 89 ? 17.794 15.710 -11.987 1.00 52.09 89 PRO A O 1
ATOM 741 N N . LYS A 1 90 ? 17.794 17.462 -13.412 1.00 49.59 90 LYS A N 1
ATOM 742 C CA . LYS A 1 90 ? 18.464 16.762 -14.521 1.00 49.59 90 LYS A CA 1
ATOM 743 C C . LYS A 1 90 ? 19.758 16.111 -14.021 1.00 49.59 90 LYS A C 1
ATOM 745 O O . LYS A 1 90 ? 20.629 16.807 -13.511 1.00 49.59 90 LYS A O 1
ATOM 750 N N . GLY A 1 91 ? 19.887 14.798 -14.212 1.00 49.41 91 GLY A N 1
ATOM 751 C CA . GLY A 1 91 ? 21.092 14.040 -13.859 1.00 49.41 91 GLY A CA 1
ATOM 752 C C . GLY A 1 91 ? 20.929 13.060 -12.699 1.00 49.41 91 GLY A C 1
ATOM 753 O O . GLY A 1 91 ? 21.873 12.325 -12.430 1.00 49.41 91 GLY A O 1
ATOM 754 N N . HIS A 1 92 ? 19.759 12.983 -12.052 1.00 53.50 92 HIS A N 1
ATOM 755 C CA . HIS A 1 92 ? 19.489 11.878 -11.133 1.00 53.50 92 HIS A CA 1
ATOM 756 C C . HIS A 1 92 ? 19.431 10.564 -11.938 1.00 53.50 92 HIS A C 1
ATOM 758 O O . HIS A 1 92 ? 18.570 10.435 -12.813 1.00 53.50 92 HIS A O 1
ATOM 764 N N . PRO A 1 93 ? 20.356 9.610 -11.723 1.00 54.50 93 PRO A N 1
ATOM 765 C CA . PRO A 1 93 ? 20.405 8.403 -12.529 1.00 54.50 93 PRO A CA 1
ATOM 766 C C . PRO A 1 93 ? 19.155 7.551 -12.295 1.00 54.50 93 PRO A C 1
ATOM 768 O O . PRO A 1 93 ? 18.641 7.456 -11.176 1.00 54.50 93 PRO A O 1
ATOM 771 N N . TRP A 1 94 ? 18.684 6.928 -13.376 1.00 64.12 94 TRP A N 1
ATOM 772 C CA . TRP A 1 94 ? 17.649 5.897 -13.359 1.00 64.12 94 TRP A CA 1
ATOM 773 C C . TRP A 1 94 ? 18.205 4.668 -12.636 1.00 64.12 94 TRP A C 1
ATOM 775 O O . TRP A 1 94 ? 18.838 3.800 -13.239 1.00 64.12 94 TRP A O 1
ATOM 785 N N . ASP A 1 95 ? 18.049 4.639 -11.318 1.00 74.44 95 ASP A N 1
ATOM 786 C CA . ASP A 1 95 ? 18.748 3.677 -10.478 1.00 74.44 95 ASP A CA 1
ATOM 787 C C . ASP A 1 95 ? 17.954 2.367 -10.369 1.00 74.44 95 ASP A C 1
ATOM 789 O O . ASP A 1 95 ? 17.111 2.169 -9.491 1.00 74.44 95 ASP A O 1
ATOM 793 N N . PHE A 1 96 ? 18.208 1.459 -11.314 1.00 76.25 96 PHE A N 1
ATOM 794 C CA . PHE A 1 96 ? 17.691 0.091 -11.267 1.00 76.25 96 PHE A CA 1
ATOM 795 C C . PHE A 1 96 ? 17.991 -0.607 -9.930 1.00 76.25 96 PHE A C 1
ATOM 797 O O . PHE A 1 96 ? 17.041 -1.118 -9.339 1.00 76.25 96 PHE A O 1
ATOM 804 N N . PRO A 1 97 ? 19.223 -0.577 -9.385 1.00 82.69 97 PRO A N 1
ATOM 805 C CA . PRO A 1 97 ? 19.489 -1.019 -8.014 1.00 82.69 97 PRO A CA 1
ATOM 806 C C . PRO A 1 97 ? 18.523 -0.464 -6.956 1.00 82.69 97 PRO A C 1
ATOM 808 O O . PRO A 1 97 ? 18.059 -1.215 -6.097 1.00 82.69 97 PRO A O 1
ATOM 811 N N . GLN A 1 98 ? 18.156 0.818 -7.020 1.00 81.94 98 GLN A N 1
ATOM 812 C CA . GLN A 1 98 ? 17.181 1.399 -6.093 1.00 81.94 98 GLN A CA 1
ATOM 813 C C . GLN A 1 98 ? 15.767 0.822 -6.284 1.00 81.94 98 GLN A C 1
ATOM 815 O O . GLN A 1 98 ? 15.089 0.535 -5.294 1.00 81.94 98 GLN A O 1
ATOM 820 N N . PHE A 1 99 ? 15.330 0.599 -7.527 1.00 84.81 99 PHE A N 1
ATOM 821 C CA . PHE A 1 99 ? 14.069 -0.098 -7.814 1.00 84.81 99 PHE A CA 1
ATOM 822 C C . PHE A 1 99 ? 14.070 -1.523 -7.245 1.00 84.81 99 PHE A C 1
ATOM 824 O O . PHE A 1 99 ? 13.141 -1.891 -6.522 1.00 84.81 99 PHE A O 1
ATOM 831 N N . VAL A 1 100 ? 15.140 -2.287 -7.501 1.00 85.81 100 VAL A N 1
ATOM 832 C CA . VAL A 1 100 ? 15.334 -3.640 -6.954 1.00 85.81 100 VAL A CA 1
ATOM 833 C C . VAL A 1 100 ? 15.251 -3.615 -5.430 1.00 85.81 100 VAL A C 1
ATOM 835 O O . VAL A 1 100 ? 14.522 -4.407 -4.834 1.00 85.81 100 VAL A O 1
ATOM 838 N N . ARG A 1 101 ? 15.926 -2.656 -4.787 1.00 87.06 101 ARG A N 1
ATOM 839 C CA . ARG A 1 101 ? 15.903 -2.490 -3.330 1.00 87.06 101 ARG A CA 1
ATOM 840 C C . ARG A 1 101 ? 14.485 -2.277 -2.797 1.00 87.06 101 ARG A C 1
ATOM 842 O O . ARG A 1 101 ? 14.099 -2.915 -1.820 1.00 87.06 101 ARG A O 1
ATOM 849 N N . PHE A 1 102 ? 13.684 -1.418 -3.428 1.00 86.81 102 PHE A N 1
ATOM 850 C CA . PHE A 1 102 ? 12.299 -1.188 -2.997 1.00 86.81 102 PHE A CA 1
ATOM 851 C C . PHE A 1 102 ? 11.392 -2.398 -3.199 1.00 86.81 102 PHE A C 1
ATOM 853 O O . PHE A 1 102 ? 10.496 -2.628 -2.382 1.00 86.81 102 PHE A O 1
ATOM 860 N N . PHE A 1 103 ? 11.612 -3.162 -4.266 1.00 91.00 103 PHE A N 1
ATOM 861 C CA . PHE A 1 103 ? 10.887 -4.402 -4.494 1.00 91.00 103 PHE A CA 1
ATOM 862 C C . PHE A 1 103 ? 11.254 -5.463 -3.448 1.00 91.00 103 PHE A C 1
ATOM 864 O O . PHE A 1 103 ? 10.363 -6.043 -2.833 1.00 91.00 103 PHE A O 1
ATOM 871 N N . ASN A 1 104 ? 12.544 -5.629 -3.146 1.00 91.81 104 ASN A N 1
ATOM 872 C CA . ASN A 1 104 ? 13.014 -6.565 -2.125 1.00 91.81 104 ASN A CA 1
ATOM 873 C C . ASN A 1 104 ? 12.471 -6.223 -0.732 1.00 91.81 104 ASN A C 1
ATOM 875 O O . ASN A 1 104 ? 12.020 -7.113 -0.021 1.00 91.81 104 ASN A O 1
ATOM 879 N N . HIS A 1 105 ? 12.421 -4.941 -0.357 1.00 93.19 105 HIS A N 1
ATOM 880 C CA . HIS A 1 105 ? 11.780 -4.544 0.901 1.00 93.19 105 HIS A CA 1
ATOM 881 C C . HIS A 1 105 ? 10.296 -4.905 0.954 1.00 93.19 105 HIS A C 1
ATOM 883 O O . HIS A 1 105 ? 9.803 -5.289 2.009 1.00 93.19 105 HIS A O 1
ATOM 889 N N . TYR A 1 106 ? 9.575 -4.799 -0.163 1.00 94.81 106 TYR A N 1
ATOM 890 C CA . TYR A 1 106 ? 8.198 -5.281 -0.222 1.00 94.81 106 TYR A CA 1
ATOM 891 C C . TYR A 1 106 ? 8.131 -6.798 -0.015 1.00 94.81 106 TYR A C 1
ATOM 893 O O . TYR A 1 106 ? 7.372 -7.231 0.845 1.00 94.81 106 TYR A O 1
ATOM 901 N N . LEU A 1 107 ? 8.954 -7.583 -0.717 1.00 95.00 107 LEU A N 1
ATOM 902 C CA . LEU A 1 107 ? 8.984 -9.040 -0.546 1.00 95.00 107 LEU A CA 1
ATOM 903 C C . LEU A 1 107 ? 9.284 -9.457 0.900 1.00 95.00 107 LEU A C 1
ATOM 905 O O . LEU A 1 107 ? 8.737 -10.445 1.369 1.00 95.00 107 LEU A O 1
ATOM 909 N N . GLN A 1 108 ? 10.106 -8.691 1.620 1.00 95.81 108 GLN A N 1
ATOM 910 C CA . GLN A 1 108 ? 10.384 -8.933 3.037 1.00 95.81 108 GLN A CA 1
ATOM 911 C C . GLN A 1 108 ? 9.191 -8.616 3.957 1.00 95.81 108 GLN A C 1
ATOM 913 O O . GLN A 1 108 ? 9.066 -9.225 5.014 1.00 95.81 108 GLN A O 1
ATOM 918 N N . TRP A 1 109 ? 8.307 -7.690 3.573 1.00 95.38 109 TRP A N 1
ATOM 919 C CA . TRP A 1 109 ? 7.082 -7.389 4.323 1.00 95.38 109 TRP A CA 1
ATOM 920 C C . TRP A 1 109 ? 5.963 -8.414 4.097 1.00 95.38 109 TRP A C 1
ATOM 922 O O . TRP A 1 109 ? 5.199 -8.672 5.024 1.00 95.38 109 TRP A O 1
ATOM 932 N N . VAL A 1 110 ? 5.861 -8.991 2.893 1.00 95.88 110 VAL A N 1
ATOM 933 C CA . VAL A 1 110 ? 4.744 -9.868 2.479 1.00 95.88 110 VAL A CA 1
ATOM 934 C C . VAL A 1 110 ? 4.460 -11.026 3.447 1.00 95.88 110 VAL A C 1
ATOM 936 O O . VAL A 1 110 ? 3.289 -11.215 3.769 1.00 95.88 110 VAL A O 1
ATOM 939 N N . PRO A 1 111 ? 5.454 -11.771 3.975 1.00 96.25 111 PRO A N 1
ATOM 940 C CA . PRO A 1 111 ? 5.193 -12.874 4.906 1.00 96.25 111 PRO A CA 1
ATOM 941 C C . PRO A 1 111 ? 4.498 -12.460 6.210 1.00 96.25 111 PRO A C 1
ATOM 943 O O . PRO A 1 111 ? 3.890 -13.296 6.870 1.00 96.25 111 PRO A O 1
ATOM 946 N N . TYR A 1 112 ? 4.587 -11.181 6.582 1.00 96.56 112 TYR A N 1
ATOM 947 C CA . TYR A 1 112 ? 3.941 -10.614 7.770 1.00 96.56 112 TYR A CA 1
ATOM 948 C C . TYR A 1 112 ? 2.603 -9.926 7.436 1.00 96.56 112 TYR A C 1
ATOM 950 O O . TYR A 1 112 ? 1.927 -9.422 8.327 1.00 96.56 112 TYR A O 1
ATOM 958 N N . ALA A 1 113 ? 2.232 -9.942 6.152 1.00 96.94 113 ALA A N 1
ATOM 959 C CA . ALA A 1 113 ? 0.986 -9.522 5.525 1.00 96.94 113 ALA A CA 1
ATOM 960 C C . ALA A 1 113 ? -0.311 -9.848 6.289 1.00 96.94 113 ALA A C 1
ATOM 962 O O . ALA A 1 113 ? -0.810 -10.958 6.136 1.00 96.94 113 ALA A O 1
ATOM 963 N N . THR A 1 114 ? -0.952 -8.914 7.000 1.00 97.75 114 THR A N 1
ATOM 964 C CA . THR A 1 114 ? -2.382 -9.069 7.354 1.00 97.75 114 THR A CA 1
ATOM 965 C C . THR A 1 114 ? -3.249 -9.002 6.096 1.00 97.75 114 THR A C 1
ATOM 967 O O . THR A 1 114 ? -4.216 -9.754 5.944 1.00 97.75 114 THR A O 1
ATOM 970 N N . TYR A 1 115 ? -2.901 -8.085 5.194 1.00 97.94 115 TYR A N 1
ATOM 971 C CA . TYR A 1 115 ? -3.551 -7.913 3.904 1.00 97.94 115 TYR A CA 1
ATOM 972 C C . TYR A 1 115 ? -2.570 -7.313 2.896 1.00 97.94 115 TYR A C 1
ATOM 974 O O . TYR A 1 115 ? -1.973 -6.267 3.162 1.00 97.94 115 TYR A O 1
ATOM 982 N N . ASP A 1 116 ? -2.430 -7.960 1.738 1.00 97.81 116 ASP A N 1
ATOM 983 C CA . ASP A 1 116 ? -1.655 -7.445 0.610 1.00 97.81 116 ASP A CA 1
ATOM 984 C C . ASP A 1 116 ? -2.592 -6.974 -0.507 1.00 97.81 116 ASP A C 1
ATOM 986 O O . ASP A 1 116 ? -3.226 -7.768 -1.202 1.00 97.81 116 ASP A O 1
ATOM 990 N N . MET A 1 117 ? -2.716 -5.657 -0.652 1.00 96.94 117 MET A N 1
ATOM 991 C CA . MET A 1 117 ? -3.637 -5.033 -1.594 1.00 96.94 117 MET A CA 1
ATOM 992 C C . MET A 1 117 ? -3.071 -5.053 -3.015 1.00 96.94 117 MET A C 1
ATOM 994 O O . MET A 1 117 ? -2.035 -4.445 -3.294 1.00 96.94 117 MET A O 1
ATOM 998 N N . HIS A 1 118 ? -3.834 -5.644 -3.931 1.00 94.56 118 HIS A N 1
ATOM 999 C CA . HIS A 1 118 ? -3.605 -5.531 -5.366 1.00 94.56 118 HIS A CA 1
ATOM 1000 C C . HIS A 1 118 ? -4.108 -4.163 -5.864 1.00 94.56 118 HIS A C 1
ATOM 1002 O O . HIS A 1 118 ? -5.310 -3.878 -5.815 1.00 94.56 118 HIS A O 1
ATOM 1008 N N . TYR A 1 119 ? -3.202 -3.296 -6.324 1.00 93.06 119 TYR A N 1
ATOM 1009 C CA . TYR A 1 119 ? -3.524 -1.929 -6.758 1.00 93.06 119 TYR A CA 1
ATOM 1010 C C . TYR A 1 119 ? -4.639 -1.880 -7.808 1.00 93.06 119 TYR A C 1
ATOM 1012 O O . TYR A 1 119 ? -5.541 -1.049 -7.734 1.00 93.06 119 TYR A O 1
ATOM 1020 N N . GLU A 1 120 ? -4.601 -2.791 -8.771 1.00 88.69 120 GLU A N 1
ATOM 1021 C CA . GLU A 1 120 ? -5.554 -2.878 -9.868 1.00 88.69 120 GLU A CA 1
ATOM 1022 C C . GLU A 1 120 ? -6.968 -3.238 -9.384 1.00 88.69 120 GLU A C 1
ATOM 1024 O O . GLU A 1 120 ? -7.957 -2.753 -9.936 1.00 88.69 120 GLU A O 1
ATOM 1029 N N . HIS A 1 121 ? -7.089 -4.033 -8.316 1.00 92.25 121 HIS A N 1
ATOM 1030 C CA . HIS A 1 121 ? -8.384 -4.296 -7.685 1.00 92.25 121 HIS A CA 1
ATOM 1031 C C . HIS A 1 121 ? -8.912 -3.050 -6.970 1.00 92.25 121 HIS A C 1
ATOM 1033 O O . HIS A 1 121 ? -10.082 -2.716 -7.127 1.00 92.25 121 HIS A O 1
ATOM 1039 N N . MET A 1 122 ? -8.039 -2.316 -6.270 1.00 93.12 122 MET A N 1
ATOM 1040 C CA . MET A 1 122 ? -8.390 -1.026 -5.662 1.00 93.12 122 MET A CA 1
ATOM 1041 C C . MET A 1 122 ? -8.877 -0.014 -6.692 1.00 93.12 122 MET A C 1
ATOM 1043 O O . MET A 1 122 ? -9.849 0.691 -6.443 1.00 93.12 122 MET A O 1
ATOM 1047 N N . LYS A 1 123 ? -8.254 0.036 -7.869 1.00 88.38 123 LYS A N 1
ATOM 1048 C CA . LYS A 1 123 ? -8.695 0.923 -8.949 1.00 88.38 123 LYS A CA 1
ATOM 1049 C C . LYS A 1 123 ? -10.080 0.578 -9.489 1.00 88.38 123 LYS A C 1
ATOM 1051 O O . LYS A 1 123 ? -10.799 1.497 -9.876 1.00 88.38 123 LYS A O 1
ATOM 1056 N N . ARG A 1 124 ? -10.436 -0.708 -9.508 1.00 90.12 124 ARG A N 1
ATOM 1057 C CA . ARG A 1 124 ? -11.718 -1.201 -10.022 1.00 90.12 124 ARG A CA 1
ATOM 1058 C C . ARG A 1 124 ? -12.858 -1.039 -9.021 1.00 90.12 124 ARG A C 1
ATOM 1060 O O . ARG A 1 124 ? -13.945 -0.642 -9.420 1.00 90.12 124 ARG A O 1
ATOM 1067 N N . ASP A 1 125 ? -12.618 -1.379 -7.759 1.00 95.12 125 ASP A N 1
ATOM 1068 C CA . ASP A 1 125 ? -13.648 -1.405 -6.721 1.00 95.12 125 ASP A CA 1
ATOM 1069 C C . ASP A 1 125 ? -13.059 -1.024 -5.358 1.00 95.12 125 ASP A C 1
ATOM 1071 O O . ASP A 1 125 ? -12.613 -1.860 -4.570 1.00 95.12 125 ASP A O 1
ATOM 1075 N N . GLN A 1 126 ? -13.040 0.280 -5.085 1.00 96.19 126 GLN A N 1
ATOM 1076 C CA . GLN A 1 126 ? -12.516 0.825 -3.835 1.00 96.19 126 GLN A CA 1
ATOM 1077 C C . GLN A 1 126 ? -13.322 0.360 -2.618 1.00 96.19 126 GLN A C 1
ATOM 1079 O O . GLN A 1 126 ? -12.728 0.059 -1.583 1.00 96.19 126 GLN A O 1
ATOM 1084 N N . ALA A 1 127 ? -14.648 0.258 -2.745 1.00 97.75 127 ALA A N 1
ATOM 1085 C CA . ALA A 1 127 ? -15.526 -0.149 -1.654 1.00 97.75 127 ALA A CA 1
ATOM 1086 C C . ALA A 1 127 ? -15.242 -1.594 -1.224 1.00 97.75 127 ALA A C 1
ATOM 1088 O O . ALA A 1 127 ? -15.130 -1.862 -0.028 1.00 97.75 127 ALA A O 1
ATOM 1089 N N . ALA A 1 128 ? -15.027 -2.510 -2.174 1.00 97.88 128 ALA A N 1
ATOM 1090 C CA . ALA A 1 128 ? -14.628 -3.880 -1.856 1.00 97.88 128 ALA A CA 1
ATOM 1091 C C . ALA A 1 128 ? -13.291 -3.939 -1.098 1.00 97.88 128 ALA A C 1
ATOM 1093 O O . ALA A 1 128 ? -13.162 -4.691 -0.129 1.00 97.88 128 ALA A O 1
ATOM 1094 N N . ILE A 1 129 ? -12.304 -3.123 -1.491 1.00 97.94 129 ILE A N 1
ATOM 1095 C CA . ILE A 1 129 ? -11.011 -3.067 -0.792 1.00 97.94 129 ILE A CA 1
ATOM 1096 C C . ILE A 1 129 ? -11.156 -2.511 0.626 1.00 97.94 129 ILE A C 1
ATOM 1098 O O . ILE A 1 129 ? -10.592 -3.083 1.560 1.00 97.94 129 ILE A O 1
ATOM 1102 N N . VAL A 1 130 ? -11.908 -1.422 0.804 1.00 98.44 130 VAL A N 1
ATOM 1103 C CA . VAL A 1 130 ? -12.172 -0.847 2.132 1.00 98.44 130 VAL A CA 1
ATOM 1104 C C . VAL A 1 130 ? -12.923 -1.853 3.009 1.00 98.44 130 VAL A C 1
ATOM 1106 O O . VAL A 1 130 ? -12.537 -2.059 4.157 1.00 98.44 130 VAL A O 1
ATOM 1109 N N . GLY A 1 131 ? -13.928 -2.546 2.467 1.00 98.25 131 GLY A N 1
ATOM 1110 C CA . GLY A 1 131 ? -14.662 -3.594 3.176 1.00 98.25 131 GLY A CA 1
ATOM 1111 C C . GLY A 1 131 ? -13.765 -4.741 3.658 1.00 98.25 131 GLY A C 1
ATOM 1112 O O . GLY A 1 131 ? -13.885 -5.174 4.805 1.00 98.25 131 GLY A O 1
ATOM 1113 N N . GLU A 1 132 ? -12.816 -5.197 2.833 1.00 98.19 132 GLU A N 1
ATOM 1114 C CA . GLU A 1 132 ? -11.846 -6.221 3.248 1.00 98.19 132 GLU A CA 1
ATOM 1115 C C . GLU A 1 132 ? -10.904 -5.696 4.345 1.00 98.19 132 GLU A C 1
ATOM 1117 O O . GLU A 1 132 ? -10.641 -6.414 5.308 1.00 98.19 132 GLU A O 1
ATOM 1122 N N . ILE A 1 133 ? -10.453 -4.437 4.276 1.00 98.12 133 ILE A N 1
ATOM 1123 C CA . ILE A 1 133 ? -9.647 -3.816 5.345 1.00 98.12 133 ILE A CA 1
ATOM 1124 C C . ILE A 1 133 ? -10.432 -3.766 6.666 1.00 98.12 133 ILE A C 1
ATOM 1126 O O . ILE A 1 133 ? -9.927 -4.221 7.693 1.00 98.12 133 ILE A O 1
ATOM 1130 N N . VAL A 1 134 ? -11.679 -3.284 6.642 1.00 98.19 134 VAL A N 1
ATOM 1131 C CA . VAL A 1 134 ? -12.569 -3.221 7.819 1.00 98.19 134 VAL A CA 1
ATOM 1132 C C . VAL A 1 134 ? -12.770 -4.608 8.431 1.00 98.19 134 VAL A C 1
ATOM 1134 O O . VAL A 1 134 ? -12.695 -4.778 9.650 1.00 98.19 134 VAL A O 1
ATOM 1137 N N . LYS A 1 135 ? -12.975 -5.624 7.589 1.00 97.94 135 LYS A N 1
ATOM 1138 C CA . LYS A 1 135 ? -13.106 -7.017 8.020 1.00 97.94 135 LYS A CA 1
ATOM 1139 C C . LYS A 1 135 ? -11.832 -7.539 8.686 1.00 97.94 135 LYS A C 1
ATOM 1141 O O . LYS A 1 135 ? -11.922 -8.169 9.736 1.00 97.94 135 LYS A O 1
ATOM 1146 N N . ARG A 1 136 ? -10.652 -7.278 8.111 1.00 97.31 136 ARG A N 1
ATOM 1147 C CA . ARG A 1 136 ? -9.351 -7.725 8.653 1.00 97.31 136 ARG A CA 1
ATOM 1148 C C . ARG A 1 136 ? -9.013 -7.077 9.991 1.00 97.31 136 ARG A C 1
ATOM 1150 O O . ARG A 1 136 ? -8.400 -7.729 10.827 1.00 97.31 136 ARG A O 1
ATOM 1157 N N . LEU A 1 137 ? -9.453 -5.837 10.195 1.00 96.31 137 LEU A N 1
ATOM 1158 C CA . LEU A 1 137 ? -9.334 -5.130 11.470 1.00 96.31 137 LEU A CA 1
ATOM 1159 C C . LEU A 1 137 ? -10.375 -5.574 12.513 1.00 96.31 137 LEU A C 1
ATOM 1161 O O . LEU A 1 137 ? -10.296 -5.154 13.662 1.00 96.31 137 LEU A O 1
ATOM 1165 N N . GLY A 1 138 ? -11.363 -6.396 12.139 1.00 96.75 138 GLY A N 1
ATOM 1166 C CA . GLY A 1 138 ? -12.447 -6.796 13.041 1.00 96.75 138 GLY A CA 1
ATOM 1167 C C . GLY A 1 138 ? -13.448 -5.675 13.346 1.00 96.75 138 GLY A C 1
ATOM 1168 O O . GLY A 1 138 ? -14.141 -5.738 14.354 1.00 96.75 138 GLY A O 1
ATOM 1169 N N . LEU A 1 139 ? -13.549 -4.663 12.478 1.00 96.62 139 LEU A N 1
ATOM 1170 C CA . LEU A 1 139 ? -14.380 -3.462 12.666 1.00 96.62 139 LEU A CA 1
ATOM 1171 C C . LEU A 1 139 ? -15.693 -3.513 11.866 1.00 96.62 139 LEU A C 1
ATOM 1173 O O . LEU A 1 139 ? -16.286 -2.485 11.537 1.00 96.62 139 LEU A O 1
ATOM 1177 N N . THR A 1 140 ? -16.144 -4.715 11.498 1.00 95.44 140 THR A N 1
ATOM 1178 C CA . THR A 1 140 ? -17.371 -4.891 10.707 1.00 95.44 140 THR A CA 1
ATOM 1179 C C . THR A 1 140 ? -18.579 -4.354 11.473 1.00 95.44 140 THR A C 1
ATOM 1181 O O . THR A 1 140 ? -18.823 -4.759 12.604 1.00 95.44 140 THR A O 1
ATOM 1184 N N . GLY A 1 141 ? -19.341 -3.456 10.842 1.00 94.31 141 GLY A N 1
ATOM 1185 C CA . GLY A 1 141 ? -20.495 -2.790 11.454 1.00 94.31 141 GLY A CA 1
ATOM 1186 C C . GLY A 1 141 ? -20.162 -1.524 12.252 1.00 94.31 141 GLY A C 1
ATOM 1187 O O . GLY A 1 141 ? -21.086 -0.821 12.646 1.00 94.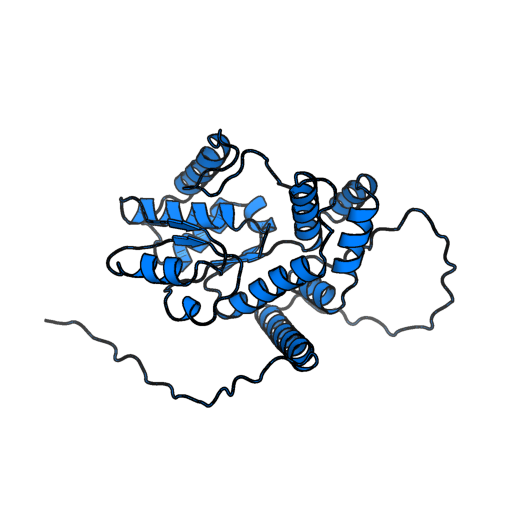31 141 GLY A O 1
ATOM 1188 N N . CYS A 1 142 ? -18.879 -1.201 12.452 1.00 95.12 142 CYS A N 1
ATOM 1189 C CA . CYS A 1 142 ? -18.440 0.026 13.132 1.00 95.12 142 CYS A CA 1
ATOM 1190 C C . CYS A 1 142 ? -18.090 1.167 12.162 1.00 95.12 142 CYS A C 1
ATOM 1192 O O . CYS A 1 142 ? -17.815 2.279 12.598 1.00 95.12 142 CYS A O 1
ATOM 1194 N N . VAL A 1 143 ? -18.024 0.876 10.861 1.00 97.00 143 VAL A N 1
ATOM 1195 C CA . VAL A 1 143 ? -17.441 1.746 9.832 1.00 97.00 143 VAL A CA 1
ATOM 1196 C C . VAL A 1 143 ? -18.360 1.751 8.616 1.00 97.00 143 VAL A C 1
ATOM 1198 O O . VAL A 1 143 ? -18.724 0.679 8.121 1.00 97.00 143 VAL A O 1
ATOM 1201 N N . ASP A 1 144 ? -18.708 2.938 8.119 1.00 97.94 144 ASP A N 1
ATOM 1202 C CA . ASP A 1 144 ? -19.403 3.093 6.841 1.00 97.94 144 ASP A CA 1
ATOM 1203 C C . ASP A 1 144 ? -18.379 3.096 5.698 1.00 97.94 144 ASP A C 1
ATOM 1205 O O . ASP A 1 144 ? -17.618 4.041 5.491 1.00 97.94 144 ASP A O 1
ATOM 1209 N N . VAL A 1 145 ? -18.357 2.001 4.940 1.00 98.12 145 VAL A N 1
ATOM 1210 C CA . VAL A 1 145 ? -17.418 1.796 3.831 1.00 98.12 145 VAL A CA 1
ATOM 1211 C C . VAL A 1 145 ? -17.541 2.880 2.756 1.00 98.12 145 VAL A C 1
ATOM 1213 O O . VAL A 1 145 ? -16.523 3.284 2.191 1.00 98.12 145 VAL A O 1
ATOM 1216 N N . ALA A 1 146 ? -18.756 3.342 2.450 1.00 97.88 146 ALA A 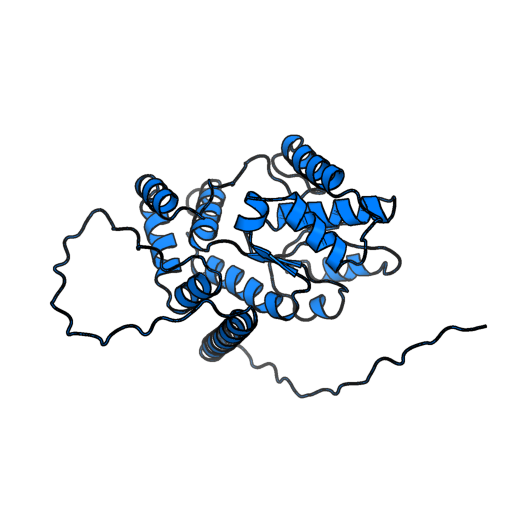N 1
ATOM 1217 C CA . ALA A 1 146 ? -18.969 4.334 1.402 1.00 97.88 146 ALA A CA 1
ATOM 1218 C C . ALA A 1 146 ? -18.441 5.707 1.835 1.00 97.88 146 ALA A C 1
ATOM 1220 O O . ALA A 1 146 ? 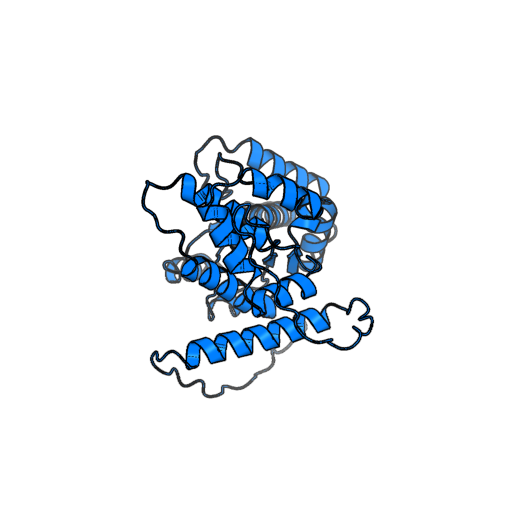-17.745 6.364 1.058 1.00 97.88 146 ALA A O 1
ATOM 1221 N N . GLU A 1 147 ? -18.691 6.085 3.091 1.00 97.81 147 GLU A N 1
ATOM 1222 C CA . GLU A 1 147 ? -18.191 7.333 3.678 1.00 97.81 147 GLU A CA 1
ATOM 1223 C C . GLU A 1 147 ? -16.656 7.367 3.714 1.00 97.81 147 GLU A C 1
ATOM 1225 O O . GLU A 1 147 ? -16.045 8.373 3.350 1.00 97.81 147 GLU A O 1
ATOM 1230 N N . VAL A 1 148 ? -16.005 6.248 4.060 1.00 97.88 148 VAL A N 1
ATOM 1231 C CA . VAL A 1 148 ? -14.536 6.141 4.014 1.00 97.88 148 VAL A CA 1
ATOM 1232 C C . VAL A 1 148 ? -14.007 6.387 2.601 1.00 97.88 148 VAL A C 1
ATOM 1234 O O . VAL A 1 148 ? -13.055 7.151 2.428 1.00 97.88 148 VAL A O 1
ATOM 1237 N N . VAL A 1 149 ? -14.589 5.738 1.584 1.00 97.19 149 VAL A N 1
ATOM 1238 C CA . VAL A 1 149 ? -14.155 5.913 0.187 1.00 97.19 149 VAL A CA 1
ATOM 1239 C C . VAL A 1 149 ? -14.303 7.374 -0.236 1.00 97.19 149 VAL A C 1
ATOM 1241 O O . VAL A 1 149 ? -13.363 7.949 -0.792 1.00 97.19 149 VAL A O 1
ATOM 1244 N N . GLU A 1 150 ? -15.446 7.989 0.065 1.00 96.38 150 GLU A N 1
ATOM 1245 C CA . GLU A 1 150 ? -15.704 9.395 -0.240 1.00 96.38 150 GLU A CA 1
ATOM 1246 C C . GLU A 1 150 ? -14.687 10.320 0.442 1.00 96.38 150 GLU A C 1
ATOM 1248 O O . GLU A 1 150 ? -14.058 11.143 -0.229 1.00 96.38 150 GLU A O 1
ATOM 1253 N N . ALA A 1 151 ? -14.450 10.141 1.743 1.00 95.06 151 ALA A N 1
ATOM 1254 C CA . ALA A 1 151 ? -13.506 10.945 2.512 1.00 95.06 151 ALA A CA 1
ATOM 1255 C C . ALA A 1 151 ? -12.066 10.828 1.980 1.00 95.06 151 ALA A C 1
ATOM 1257 O O . ALA A 1 151 ? -11.352 11.831 1.850 1.00 95.06 151 ALA A O 1
ATOM 1258 N N . VAL A 1 152 ? -11.628 9.618 1.617 1.00 93.62 152 VAL A N 1
ATOM 1259 C CA . VAL A 1 152 ? -10.288 9.392 1.058 1.00 93.62 152 VAL A CA 1
ATOM 1260 C C . VAL A 1 152 ? -10.140 10.057 -0.312 1.00 93.62 152 VAL A C 1
ATOM 1262 O O . VAL A 1 152 ? -9.126 10.719 -0.554 1.00 93.62 152 VAL A O 1
ATOM 1265 N N . GLU A 1 153 ? -11.133 9.957 -1.197 1.00 90.25 153 GLU A N 1
ATOM 1266 C CA . GLU A 1 153 ? -11.080 10.625 -2.504 1.00 90.25 153 GLU A CA 1
ATOM 1267 C C . GLU A 1 153 ? -11.200 12.150 -2.391 1.00 90.25 153 GLU A C 1
ATOM 1269 O O . GLU A 1 153 ? -10.556 12.877 -3.153 1.00 90.25 153 GLU A O 1
ATOM 1274 N N . GLN A 1 154 ? -11.967 12.655 -1.425 1.00 88.69 154 GLN A N 1
ATOM 1275 C CA . GLN A 1 154 ? -12.090 14.089 -1.183 1.00 88.69 154 GLN A CA 1
ATOM 1276 C C . GLN A 1 154 ? -10.778 14.683 -0.653 1.00 88.69 154 GLN A C 1
ATOM 1278 O O . GLN A 1 154 ? -10.278 15.656 -1.216 1.00 88.69 154 GLN A O 1
ATOM 1283 N N . SER A 1 155 ? -10.141 14.040 0.333 1.00 85.38 155 SER A N 1
ATOM 1284 C CA . SER A 1 155 ? -8.837 14.480 0.862 1.00 85.38 155 SER A CA 1
ATOM 1285 C C . SER A 1 155 ? -7.749 14.554 -0.219 1.00 85.38 155 SER A C 1
ATOM 1287 O O . SER A 1 155 ? -6.909 15.459 -0.228 1.00 85.38 155 SER A O 1
ATOM 1289 N N . ARG A 1 156 ? -7.805 13.647 -1.201 1.00 80.25 156 ARG A N 1
ATOM 1290 C CA . ARG A 1 156 ? -6.916 13.664 -2.362 1.00 80.25 156 ARG A CA 1
ATOM 1291 C C . ARG A 1 156 ? -7.156 14.883 -3.257 1.00 80.25 156 ARG A C 1
ATOM 1293 O O . ARG A 1 156 ? -6.189 15.515 -3.673 1.00 80.25 156 ARG A O 1
ATOM 1300 N N . LYS A 1 157 ? -8.416 15.239 -3.535 1.00 79.38 157 LYS A N 1
ATOM 1301 C CA . LYS A 1 157 ? -8.775 16.432 -4.333 1.00 79.38 157 LYS A CA 1
ATOM 1302 C C . LYS A 1 157 ? -8.408 17.736 -3.625 1.00 79.38 157 LYS A C 1
ATOM 1304 O O . LYS A 1 157 ? -7.984 18.689 -4.275 1.00 79.38 157 LYS A O 1
ATOM 1309 N N . ASP A 1 158 ? -8.534 17.765 -2.302 1.00 78.38 158 ASP A N 1
ATOM 1310 C CA . ASP A 1 158 ? -8.266 18.951 -1.482 1.00 78.38 158 ASP A CA 1
ATOM 1311 C C . ASP A 1 158 ? -6.776 19.204 -1.230 1.00 78.38 158 ASP A C 1
ATOM 1313 O O . ASP A 1 158 ? -6.401 20.237 -0.663 1.00 78.38 158 ASP A O 1
ATOM 1317 N N . THR A 1 159 ? -5.9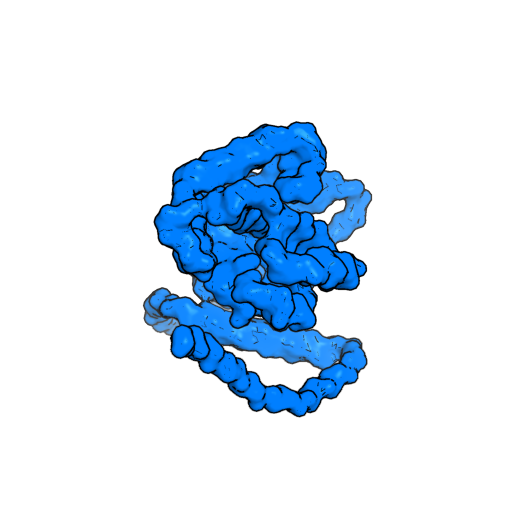03 18.306 -1.691 1.00 72.75 159 THR A N 1
ATOM 1318 C CA . THR A 1 159 ? -4.454 18.475 -1.599 1.00 72.75 159 THR A CA 1
ATOM 1319 C C . THR A 1 159 ? -4.004 19.628 -2.503 1.00 72.75 159 THR A C 1
ATOM 1321 O O . THR A 1 159 ? -3.691 19.461 -3.678 1.00 72.75 159 THR A O 1
ATOM 1324 N N . LYS A 1 160 ? -3.966 20.838 -1.934 1.00 63.22 160 LYS A N 1
ATOM 1325 C CA . LYS A 1 160 ? -3.522 22.080 -2.599 1.00 63.22 160 LYS A CA 1
ATOM 1326 C C . LYS A 1 160 ? -2.020 22.344 -2.456 1.00 63.22 160 LYS A C 1
ATOM 1328 O O . LYS A 1 160 ? -1.482 23.222 -3.125 1.00 63.22 160 LYS A O 1
ATOM 1333 N N . ARG A 1 161 ? -1.336 21.624 -1.558 1.00 58.81 161 ARG A N 1
ATOM 1334 C CA . ARG A 1 161 ? 0.113 21.739 -1.319 1.00 58.81 161 ARG A CA 1
ATOM 1335 C C . ARG A 1 161 ? 0.870 20.729 -2.169 1.00 58.81 161 ARG A C 1
ATOM 1337 O O . ARG A 1 161 ? 0.419 19.601 -2.313 1.00 58.81 161 ARG A O 1
ATOM 1344 N N . ASN A 1 162 ? 2.079 21.083 -2.618 1.00 63.88 162 ASN A N 1
ATOM 1345 C CA . ASN A 1 162 ? 2.985 20.140 -3.296 1.00 63.88 162 ASN A CA 1
ATOM 1346 C C . ASN A 1 162 ? 3.184 18.831 -2.515 1.00 63.88 162 ASN A C 1
ATOM 1348 O O . ASN A 1 162 ? 3.495 17.801 -3.116 1.00 63.88 162 ASN A O 1
ATOM 1352 N N . TRP A 1 163 ? 2.983 18.879 -1.195 1.00 68.94 163 TRP A N 1
ATOM 1353 C CA . TRP A 1 163 ? 2.926 17.731 -0.310 1.00 68.94 163 TRP A CA 1
ATOM 1354 C C . TRP A 1 163 ? 2.140 18.048 0.982 1.00 68.94 163 TRP A C 1
ATOM 1356 O O . TRP A 1 163 ? 2.286 19.148 1.527 1.00 68.94 163 TRP A O 1
ATOM 1366 N N . ASP A 1 164 ? 1.322 17.110 1.468 1.00 73.56 164 ASP A N 1
ATOM 1367 C CA . ASP A 1 164 ? 0.584 17.200 2.740 1.00 73.56 164 ASP A CA 1
ATOM 1368 C C . ASP A 1 164 ? 1.125 16.176 3.765 1.00 73.56 164 ASP A C 1
ATOM 1370 O O . ASP A 1 164 ? 1.086 14.978 3.484 1.00 73.56 164 ASP A O 1
ATOM 1374 N N . PRO A 1 165 ? 1.614 16.606 4.947 1.00 71.31 165 PRO A N 1
ATOM 1375 C CA . PRO A 1 165 ? 2.155 15.704 5.968 1.00 71.31 165 PRO A CA 1
ATOM 1376 C C . PRO A 1 165 ? 1.123 14.783 6.625 1.00 71.31 165 PRO A C 1
ATOM 1378 O O . PRO A 1 165 ? 1.500 13.746 7.159 1.00 71.31 165 PRO A O 1
ATOM 1381 N N . VAL A 1 166 ? -0.167 15.124 6.614 1.00 75.50 166 VAL A N 1
ATOM 1382 C CA . VAL A 1 166 ? -1.194 14.283 7.253 1.00 75.50 166 VAL A CA 1
ATOM 1383 C C . VAL A 1 166 ? -1.621 13.166 6.310 1.00 75.50 166 VAL A C 1
ATOM 1385 O O . VAL A 1 166 ? -1.663 11.999 6.687 1.00 75.50 166 VAL A O 1
ATOM 1388 N N . THR A 1 167 ? -1.899 13.509 5.054 1.00 75.06 167 THR A N 1
ATOM 1389 C CA . THR A 1 167 ? -2.396 12.548 4.059 1.00 75.06 167 THR A CA 1
ATOM 1390 C C . THR A 1 167 ? -1.280 11.898 3.236 1.00 75.06 167 THR A C 1
ATOM 1392 O O . THR A 1 167 ? -1.502 10.906 2.539 1.00 75.06 167 THR A O 1
ATOM 1395 N N . ALA A 1 168 ? -0.059 12.433 3.287 1.00 74.25 168 ALA A N 1
ATOM 1396 C CA . ALA A 1 168 ? 1.068 12.054 2.435 1.00 74.25 168 ALA A CA 1
ATOM 1397 C C . ALA A 1 168 ? 0.774 12.138 0.919 1.00 74.25 168 ALA A C 1
ATOM 1399 O O . ALA A 1 168 ? 1.482 11.509 0.120 1.00 74.25 168 ALA A O 1
ATOM 1400 N N . TYR A 1 169 ? -0.262 12.883 0.512 1.00 76.31 169 TYR A N 1
ATOM 1401 C CA . TYR A 1 169 ? -0.553 13.166 -0.890 1.00 76.31 169 TYR A CA 1
ATOM 1402 C C . TYR A 1 169 ? 0.370 14.254 -1.446 1.00 76.31 169 TYR A C 1
ATOM 1404 O O . TYR A 1 169 ? 0.887 15.107 -0.725 1.00 76.31 169 TYR A O 1
ATOM 1412 N N . HIS A 1 170 ? 0.563 14.206 -2.763 1.00 65.62 170 HIS A N 1
ATOM 1413 C CA . HIS A 1 170 ? 1.220 15.238 -3.560 1.00 65.62 170 HIS A CA 1
ATOM 1414 C C . HIS A 1 170 ? 0.200 15.807 -4.552 1.00 65.62 170 HIS A C 1
ATOM 1416 O O . HIS A 1 170 ? -0.638 15.059 -5.050 1.00 65.62 170 HIS A O 1
ATOM 1422 N N . THR A 1 171 ? 0.301 17.094 -4.900 1.00 57.56 171 THR A N 1
ATOM 1423 C CA . THR A 1 171 ? -0.553 17.731 -5.931 1.00 57.56 171 THR A CA 1
ATOM 1424 C C . THR A 1 171 ? -0.397 17.120 -7.320 1.00 57.56 171 THR A C 1
ATOM 1426 O O . THR A 1 171 ? -1.283 17.255 -8.160 1.00 57.56 171 THR A O 1
ATOM 1429 N N . THR A 1 172 ? 0.738 16.475 -7.599 1.00 56.84 172 THR A N 1
ATOM 1430 C CA . THR A 1 172 ? 0.974 15.811 -8.879 1.00 56.84 172 THR A CA 1
ATOM 1431 C C . THR A 1 172 ? 0.465 14.380 -8.819 1.00 56.84 172 THR A C 1
ATOM 1433 O O . THR A 1 172 ? 1.062 13.488 -8.218 1.00 56.84 172 THR A O 1
ATOM 1436 N N . ASP A 1 173 ? -0.674 14.164 -9.468 1.00 53.94 173 ASP A N 1
ATOM 1437 C CA . ASP A 1 173 ? -1.245 12.838 -9.628 1.00 53.94 173 ASP A CA 1
ATOM 1438 C C . ASP A 1 173 ? -0.326 11.998 -10.522 1.00 53.94 173 ASP A C 1
ATOM 1440 O O . ASP A 1 173 ? -0.051 12.324 -11.678 1.00 53.94 173 ASP A O 1
ATOM 1444 N N . HIS A 1 174 ? 0.163 10.888 -9.984 1.00 56.34 174 HIS A N 1
ATOM 1445 C CA . HIS A 1 174 ? 1.014 9.955 -10.721 1.00 56.34 174 HIS A CA 1
ATOM 1446 C C . HIS A 1 174 ? 0.270 8.671 -11.089 1.00 56.34 174 HIS A C 1
ATOM 1448 O O . HIS A 1 174 ? 0.862 7.587 -11.169 1.00 56.34 174 HIS A O 1
ATOM 1454 N N . ILE A 1 175 ? -1.047 8.787 -11.256 1.00 50.97 175 ILE A N 1
ATOM 1455 C CA . ILE A 1 175 ? -1.909 7.679 -11.638 1.00 50.97 175 ILE A CA 1
ATOM 1456 C C . ILE A 1 175 ? -1.658 7.340 -13.102 1.00 50.97 175 ILE A C 1
ATOM 1458 O O . ILE A 1 175 ? -1.531 8.214 -13.960 1.00 50.97 175 ILE A O 1
ATOM 1462 N N . HIS A 1 176 ? -1.568 6.042 -13.370 1.00 55.47 176 HIS A N 1
ATOM 1463 C CA . HIS A 1 176 ? -1.548 5.529 -14.732 1.00 55.47 176 HIS A CA 1
ATOM 1464 C C . HIS A 1 176 ? -2.917 4.926 -15.032 1.00 55.47 176 HIS A C 1
ATOM 1466 O O . HIS A 1 176 ? -3.527 4.381 -14.109 1.00 55.47 176 HIS A O 1
ATOM 1472 N N . PRO A 1 177 ? -3.401 5.049 -16.280 1.00 49.66 177 PRO A N 1
ATOM 1473 C CA . PRO A 1 177 ? -4.572 4.305 -16.724 1.00 49.66 177 PRO A CA 1
ATOM 1474 C C . PRO A 1 177 ? -4.348 2.807 -16.485 1.00 49.66 177 PRO A C 1
ATOM 1476 O O . PRO A 1 177 ? -3.209 2.346 -16.563 1.00 49.66 177 PRO A O 1
ATOM 1479 N N . ASP A 1 178 ? -5.426 2.094 -16.162 1.00 51.97 178 ASP A N 1
ATOM 1480 C CA . ASP A 1 178 ? -5.402 0.710 -15.681 1.00 51.97 178 ASP A CA 1
ATOM 1481 C C . ASP A 1 178 ? -4.477 -0.204 -16.508 1.00 51.97 178 ASP A C 1
ATOM 1483 O O . ASP A 1 178 ? -4.691 -0.432 -17.699 1.00 51.97 178 ASP A O 1
ATOM 1487 N N . SER A 1 179 ? -3.475 -0.781 -15.838 1.00 54.38 179 SER A N 1
ATOM 1488 C CA . SER A 1 179 ? -2.533 -1.799 -16.342 1.00 54.38 179 SER A CA 1
ATOM 1489 C C . SER A 1 179 ? -3.169 -3.141 -16.676 1.00 54.38 179 SER A C 1
ATOM 1491 O O . SER A 1 179 ? -2.494 -4.036 -17.180 1.00 54.38 179 SER A O 1
ATOM 1493 N N . THR A 1 180 ? -4.459 -3.304 -16.383 1.00 53.78 180 THR A N 1
ATOM 1494 C CA . THR A 1 180 ? -5.167 -4.568 -16.609 1.00 53.78 180 THR A CA 1
ATOM 1495 C C . THR A 1 180 ? -5.431 -4.853 -18.090 1.00 53.78 180 THR A C 1
ATOM 1497 O O . THR A 1 180 ? -5.756 -5.988 -18.426 1.00 53.78 180 THR A O 1
ATOM 1500 N N . ASP A 1 181 ? -5.244 -3.867 -18.980 1.00 62.53 181 ASP A N 1
ATOM 1501 C CA . ASP A 1 181 ? -5.253 -4.047 -20.436 1.00 62.53 181 ASP A CA 1
ATOM 1502 C C . ASP A 1 181 ? -3.808 -4.119 -20.986 1.00 62.53 181 ASP A C 1
ATOM 1504 O O . ASP A 1 181 ? -3.135 -3.087 -21.094 1.00 62.53 181 ASP A O 1
ATOM 1508 N N . PRO A 1 182 ? -3.319 -5.297 -21.426 1.00 60.62 182 PRO A N 1
ATOM 1509 C CA . PRO A 1 182 ? -2.020 -5.424 -22.090 1.00 60.62 182 PRO A CA 1
ATOM 1510 C C . PRO A 1 182 ? -1.853 -4.501 -23.311 1.00 60.62 182 PRO A C 1
ATOM 1512 O O . PRO A 1 182 ? -0.737 -4.077 -23.633 1.00 60.62 182 PRO A O 1
ATOM 1515 N N . ALA A 1 183 ? -2.944 -4.143 -23.997 1.00 62.28 183 ALA A N 1
ATOM 1516 C CA . ALA A 1 183 ? -2.901 -3.199 -25.108 1.00 62.28 183 ALA A CA 1
ATOM 1517 C C . ALA A 1 183 ? -2.690 -1.749 -24.636 1.00 62.28 183 ALA A C 1
ATOM 1519 O O . ALA A 1 183 ? -2.102 -0.951 -25.376 1.00 62.28 183 ALA A O 1
ATOM 1520 N N . ALA A 1 184 ? -3.096 -1.402 -23.410 1.00 65.38 184 ALA A N 1
ATOM 1521 C CA . ALA A 1 184 ? -2.818 -0.101 -22.809 1.00 65.38 184 ALA A CA 1
ATOM 1522 C C . ALA A 1 184 ? -1.318 0.086 -22.564 1.00 65.38 184 ALA A C 1
ATOM 1524 O O . ALA A 1 184 ? -0.781 1.143 -22.903 1.00 65.38 184 ALA A O 1
ATOM 1525 N N . HIS A 1 185 ? -0.616 -0.955 -22.101 1.00 66.94 185 HIS A N 1
ATOM 1526 C CA . HIS A 1 185 ? 0.845 -0.931 -21.981 1.00 66.94 185 HIS A CA 1
ATOM 1527 C C . HIS A 1 185 ? 1.527 -0.713 -23.328 1.00 66.94 185 HIS A C 1
ATOM 1529 O O . HIS A 1 185 ? 2.368 0.175 -23.441 1.00 66.94 185 HIS A O 1
ATOM 1535 N N . LYS A 1 186 ? 1.108 -1.431 -24.378 1.00 67.06 186 LYS A N 1
ATOM 1536 C CA . LYS A 1 186 ? 1.681 -1.270 -25.724 1.00 67.06 186 LYS A CA 1
ATOM 1537 C C . LYS A 1 186 ? 1.541 0.162 -26.256 1.00 67.06 186 LYS A C 1
ATOM 1539 O O . LYS A 1 186 ? 2.510 0.720 -26.771 1.00 67.06 186 LYS A O 1
ATOM 1544 N N . ARG A 1 187 ? 0.353 0.769 -26.117 1.00 70.38 187 ARG A N 1
ATOM 1545 C CA . ARG A 1 187 ? 0.112 2.171 -26.512 1.00 70.38 187 ARG A CA 1
ATOM 1546 C C . ARG A 1 187 ? 0.990 3.123 -25.705 1.00 70.38 187 ARG A C 1
ATOM 1548 O O . ARG A 1 187 ? 1.664 3.972 -26.281 1.00 70.38 187 ARG A O 1
ATOM 1555 N N . LEU A 1 188 ? 1.037 2.933 -24.389 1.00 69.38 188 LEU A N 1
ATOM 1556 C CA . LEU A 1 188 ? 1.804 3.776 -23.481 1.00 69.38 188 LEU A CA 1
ATOM 1557 C C . LEU A 1 188 ? 3.298 3.745 -23.816 1.00 69.38 188 LEU A C 1
ATOM 1559 O O . LEU A 1 188 ? 3.910 4.803 -23.924 1.00 69.38 188 LEU A O 1
ATOM 1563 N N . TRP A 1 189 ? 3.868 2.566 -24.074 1.00 73.88 189 TRP A N 1
ATOM 1564 C CA . TRP A 1 189 ? 5.297 2.404 -24.360 1.00 73.88 189 TRP A CA 1
ATOM 1565 C C . TRP A 1 189 ? 5.773 3.159 -25.594 1.00 73.88 189 TRP A C 1
ATOM 1567 O O . TRP A 1 189 ? 6.864 3.720 -25.558 1.00 73.88 189 TRP A O 1
ATOM 1577 N N . SER A 1 190 ? 4.953 3.239 -26.646 1.00 72.38 190 SER A N 1
ATOM 1578 C CA . SER A 1 190 ? 5.303 3.999 -27.857 1.00 72.38 190 SER A CA 1
ATOM 1579 C C . SER A 1 190 ? 5.462 5.507 -27.627 1.00 72.38 190 SER A C 1
ATOM 1581 O O . SER A 1 190 ? 6.052 6.192 -28.455 1.00 72.38 190 SER A O 1
ATOM 1583 N N . THR A 1 191 ? 4.974 6.022 -26.495 1.00 72.56 191 THR A N 1
ATOM 1584 C CA . THR A 1 191 ? 5.038 7.450 -26.140 1.00 72.56 191 THR A CA 1
ATOM 1585 C C . THR A 1 191 ? 6.119 7.770 -25.106 1.00 72.56 191 THR A C 1
ATOM 1587 O O . THR A 1 191 ? 6.317 8.933 -24.755 1.00 72.56 191 THR A O 1
ATOM 1590 N N . LEU A 1 192 ? 6.815 6.753 -24.585 1.00 74.19 192 LEU A N 1
ATOM 1591 C CA . LEU A 1 192 ? 7.801 6.937 -23.527 1.00 74.19 192 LEU A CA 1
ATOM 1592 C C . LEU A 1 192 ? 9.181 7.316 -24.083 1.00 74.19 192 LEU A C 1
ATOM 1594 O O . LEU A 1 192 ? 9.592 6.802 -25.125 1.00 74.19 192 LEU A O 1
ATOM 1598 N N . PRO A 1 193 ? 9.964 8.139 -23.358 1.00 78.19 193 PRO A N 1
ATOM 1599 C CA . PRO A 1 193 ? 11.371 8.352 -23.680 1.00 78.19 193 PRO A CA 1
ATOM 1600 C C . PRO A 1 193 ? 12.147 7.027 -23.714 1.00 78.19 193 PRO A C 1
ATOM 1602 O O . PRO A 1 193 ? 11.906 6.141 -22.892 1.00 78.19 193 PRO A O 1
ATOM 1605 N N . LYS A 1 194 ? 13.150 6.915 -24.597 1.00 79.75 194 LYS A N 1
ATOM 1606 C CA . LYS A 1 194 ? 13.970 5.696 -24.774 1.00 79.75 194 LYS A CA 1
ATOM 1607 C C . LYS A 1 194 ? 14.523 5.137 -23.454 1.00 79.75 194 LYS A C 1
ATOM 1609 O O . LYS A 1 194 ? 14.489 3.928 -23.246 1.00 79.75 194 LYS A O 1
ATOM 1614 N N . GLY A 1 195 ? 14.962 6.009 -22.542 1.00 77.75 195 GLY A N 1
ATOM 1615 C CA . GLY A 1 195 ? 15.455 5.609 -21.219 1.00 77.75 195 GLY A CA 1
ATOM 1616 C C . GLY A 1 195 ? 14.396 4.929 -20.339 1.00 77.75 195 GLY A C 1
ATOM 1617 O O . GLY A 1 195 ? 14.702 3.943 -19.675 1.00 77.75 195 GLY A O 1
ATOM 1618 N N . ALA A 1 196 ? 13.137 5.380 -20.387 1.00 77.38 196 ALA A N 1
ATOM 1619 C CA . ALA A 1 196 ? 12.035 4.736 -19.666 1.00 77.38 196 ALA A CA 1
ATOM 1620 C C . ALA A 1 196 ? 11.742 3.340 -20.226 1.00 77.38 196 ALA A C 1
ATOM 1622 O O . ALA A 1 196 ? 11.565 2.392 -19.466 1.00 77.38 196 ALA A O 1
ATOM 1623 N N . VAL A 1 197 ? 11.727 3.208 -21.557 1.00 80.69 197 VAL A N 1
ATOM 1624 C CA . VAL A 1 197 ? 11.506 1.919 -22.229 1.00 80.69 197 VAL A CA 1
ATOM 1625 C C . VAL A 1 197 ? 12.615 0.933 -21.868 1.00 80.69 197 VAL A C 1
ATOM 1627 O O . VAL A 1 197 ? 12.317 -0.201 -21.502 1.00 80.69 197 VAL A O 1
ATOM 1630 N N . GLN A 1 198 ? 13.880 1.360 -21.903 1.00 82.62 198 GLN A N 1
ATOM 1631 C CA . GLN A 1 198 ? 15.023 0.529 -21.508 1.00 82.62 198 GLN A CA 1
ATOM 1632 C C . GLN A 1 198 ? 14.937 0.092 -20.042 1.00 82.62 198 GLN A C 1
ATOM 1634 O O . GLN A 1 198 ? 15.138 -1.082 -19.742 1.00 82.62 198 GLN A O 1
ATOM 1639 N N . PHE A 1 199 ? 14.592 1.012 -19.139 1.00 81.50 199 PHE A N 1
ATOM 1640 C CA . PHE A 1 199 ? 14.434 0.719 -17.718 1.00 81.50 199 PHE A CA 1
ATOM 1641 C C . PHE A 1 199 ? 13.324 -0.306 -17.453 1.00 81.50 199 PHE A C 1
ATOM 1643 O O . PHE A 1 199 ? 13.567 -1.320 -16.800 1.00 81.50 199 PHE A O 1
ATOM 1650 N N . ILE A 1 200 ? 12.128 -0.086 -18.009 1.00 81.69 200 ILE A N 1
ATOM 1651 C CA . ILE A 1 200 ? 10.995 -1.011 -17.871 1.00 81.69 200 ILE A CA 1
ATOM 1652 C C . ILE A 1 200 ? 11.349 -2.369 -18.479 1.00 81.69 200 ILE A C 1
ATOM 1654 O O . ILE A 1 200 ? 11.118 -3.386 -17.834 1.00 81.69 200 ILE A O 1
ATOM 1658 N N . THR A 1 201 ? 11.950 -2.390 -19.676 1.00 83.88 201 THR A N 1
ATOM 1659 C CA . THR A 1 201 ? 12.389 -3.629 -20.342 1.00 83.88 201 THR A CA 1
ATOM 1660 C C . THR A 1 201 ? 13.344 -4.413 -19.454 1.00 83.88 201 THR A C 1
ATOM 1662 O O . THR A 1 201 ? 13.154 -5.612 -19.288 1.00 83.88 201 THR A O 1
ATOM 1665 N N . LYS A 1 202 ? 14.319 -3.737 -18.831 1.00 84.50 202 LYS A N 1
ATOM 1666 C CA . LYS A 1 202 ? 15.245 -4.368 -17.890 1.00 84.50 202 LYS A CA 1
ATOM 1667 C C . LYS A 1 202 ? 14.493 -5.021 -16.728 1.00 84.50 202 LYS A C 1
ATOM 1669 O O . LYS A 1 202 ? 14.682 -6.209 -16.502 1.00 84.50 202 LYS A O 1
ATOM 1674 N N . VAL A 1 203 ? 13.582 -4.292 -16.070 1.00 82.50 203 VAL A N 1
ATOM 1675 C CA . VAL A 1 203 ? 12.729 -4.830 -14.989 1.00 82.50 203 VAL A CA 1
ATOM 1676 C C . VAL A 1 203 ? 11.987 -6.084 -15.452 1.00 82.50 203 VAL A C 1
ATOM 1678 O O . VAL A 1 203 ? 12.115 -7.136 -14.841 1.00 82.50 203 VAL A O 1
ATOM 1681 N N . VAL A 1 204 ? 11.246 -6.025 -16.557 1.00 83.19 204 VAL A N 1
ATOM 1682 C CA . VAL A 1 204 ? 10.440 -7.181 -16.984 1.00 83.19 204 VAL A CA 1
ATOM 1683 C C . VAL A 1 204 ? 11.253 -8.303 -17.634 1.00 83.19 204 VAL A C 1
ATOM 1685 O O . VAL A 1 204 ? 10.701 -9.370 -17.887 1.00 83.19 204 VAL A O 1
ATOM 1688 N N . SER A 1 205 ? 12.538 -8.089 -17.924 1.00 86.19 205 SER A N 1
ATOM 1689 C CA . SER A 1 205 ? 13.432 -9.135 -18.430 1.00 86.19 205 SER A CA 1
ATOM 1690 C C . SER A 1 205 ? 14.048 -9.993 -17.325 1.00 86.19 205 SER A C 1
ATOM 1692 O O . SER A 1 205 ? 14.444 -11.123 -17.608 1.00 86.19 205 SER A O 1
ATOM 1694 N N . GLU A 1 206 ? 14.076 -9.508 -16.077 1.00 87.56 206 GLU A N 1
ATOM 1695 C CA . GLU A 1 206 ? 14.601 -10.276 -14.945 1.00 87.56 206 GLU A CA 1
ATOM 1696 C C . GLU A 1 206 ? 13.717 -11.507 -14.665 1.00 87.56 206 GLU A C 1
ATOM 1698 O O . GLU A 1 206 ? 12.514 -11.353 -14.410 1.00 87.56 206 GLU A O 1
ATOM 1703 N N . PRO A 1 207 ? 14.268 -12.739 -14.678 1.00 88.81 207 PRO A N 1
ATOM 1704 C CA . PRO A 1 207 ? 13.478 -13.962 -14.516 1.00 88.81 207 PRO A CA 1
ATOM 1705 C C . PRO A 1 207 ? 12.625 -13.986 -13.243 1.00 88.81 207 PRO A C 1
ATOM 1707 O O . PRO A 1 207 ? 11.457 -14.373 -13.286 1.00 88.81 207 PRO A O 1
ATOM 1710 N N . SER A 1 208 ? 13.177 -13.515 -12.124 1.00 86.81 208 SER A N 1
ATOM 1711 C CA . SER A 1 208 ? 12.479 -13.447 -10.837 1.00 86.81 208 SER A CA 1
ATOM 1712 C C . SER A 1 208 ? 11.260 -12.519 -10.891 1.00 86.81 208 SER A C 1
ATOM 1714 O O . SER A 1 208 ? 10.199 -12.848 -10.362 1.00 86.81 208 SER A O 1
ATOM 1716 N N . TYR A 1 209 ? 11.356 -11.392 -11.599 1.00 88.56 209 TYR A N 1
ATOM 1717 C CA . TYR A 1 209 ? 10.249 -10.446 -11.749 1.00 88.56 209 TYR A CA 1
ATOM 1718 C C . TYR A 1 209 ? 9.181 -10.971 -12.696 1.00 88.56 209 TYR A C 1
ATOM 1720 O O . TYR A 1 209 ? 7.995 -10.783 -12.438 1.00 88.56 209 TYR A O 1
ATOM 1728 N N . ARG A 1 210 ? 9.566 -11.700 -13.746 1.00 87.06 210 ARG A N 1
ATOM 1729 C CA . ARG A 1 210 ? 8.604 -12.388 -14.618 1.00 87.06 210 ARG A CA 1
ATOM 1730 C C . ARG A 1 210 ? 7.804 -13.445 -13.871 1.00 87.06 210 ARG A C 1
ATOM 1732 O O . ARG A 1 210 ? 6.587 -13.508 -14.035 1.00 87.06 210 ARG A O 1
ATOM 1739 N N . LEU A 1 211 ? 8.471 -14.255 -13.050 1.00 89.38 211 LEU A N 1
ATOM 1740 C CA . LEU A 1 211 ? 7.802 -15.250 -12.212 1.00 89.38 211 LEU A CA 1
ATOM 1741 C C . LEU A 1 211 ? 6.817 -14.580 -11.253 1.00 89.38 211 LEU A C 1
ATOM 1743 O O . LEU A 1 211 ? 5.662 -14.997 -11.184 1.00 89.38 211 LEU A O 1
ATOM 1747 N N . TRP A 1 212 ? 7.233 -13.495 -10.596 1.00 91.62 212 TRP A N 1
ATOM 1748 C CA . TRP A 1 212 ? 6.353 -12.723 -9.723 1.00 91.62 212 TRP A CA 1
ATOM 1749 C C . TRP A 1 212 ? 5.152 -12.127 -10.464 1.00 91.62 212 TRP A C 1
ATOM 1751 O O . TRP A 1 212 ? 4.024 -12.238 -9.988 1.00 91.62 212 TRP A O 1
ATOM 1761 N N . LEU A 1 213 ? 5.368 -11.536 -11.644 1.00 88.50 213 LEU A N 1
ATOM 1762 C CA . LEU A 1 213 ? 4.296 -10.969 -12.465 1.00 88.50 213 LEU A CA 1
ATOM 1763 C C . LEU A 1 213 ? 3.254 -12.034 -12.828 1.00 88.50 213 LEU A C 1
ATOM 1765 O O . LEU A 1 213 ? 2.057 -11.811 -12.653 1.00 88.50 213 LEU A O 1
ATOM 1769 N N . ARG A 1 214 ? 3.697 -13.217 -13.269 1.00 88.19 214 ARG A N 1
ATOM 1770 C CA . ARG A 1 214 ? 2.803 -14.348 -13.560 1.00 88.19 214 ARG A CA 1
ATOM 1771 C C . ARG A 1 214 ? 2.039 -14.805 -12.318 1.00 88.19 214 ARG A C 1
ATOM 1773 O O . ARG A 1 214 ? 0.824 -14.960 -12.393 1.00 88.19 214 ARG A O 1
ATOM 1780 N N . ALA A 1 215 ? 2.733 -14.981 -11.192 1.00 90.06 215 ALA A N 1
ATOM 1781 C CA . ALA A 1 215 ? 2.135 -15.436 -9.936 1.00 90.06 215 ALA A CA 1
ATOM 1782 C C . ALA A 1 215 ? 1.057 -14.476 -9.403 1.00 90.06 215 ALA A C 1
ATOM 1784 O O . ALA A 1 215 ? 0.118 -14.919 -8.750 1.00 90.06 215 ALA A O 1
ATOM 1785 N N . ASN A 1 216 ? 1.158 -13.184 -9.726 1.00 88.31 216 ASN A N 1
ATOM 1786 C CA . ASN A 1 216 ? 0.191 -12.157 -9.328 1.00 88.31 216 ASN A CA 1
ATOM 1787 C C . ASN A 1 216 ? -0.811 -11.797 -10.443 1.00 88.31 216 ASN A C 1
ATOM 1789 O O . ASN A 1 216 ? -1.507 -10.791 -10.358 1.00 88.31 216 ASN A O 1
ATOM 1793 N N . GLY A 1 217 ? -0.911 -12.614 -11.499 1.00 88.25 217 GLY A N 1
ATOM 1794 C CA . GLY A 1 217 ? -1.936 -12.448 -12.536 1.00 88.25 217 GLY A CA 1
ATOM 1795 C C . GLY A 1 217 ? -1.683 -11.306 -13.526 1.00 88.25 217 GLY A C 1
ATOM 1796 O O . GLY A 1 217 ? -2.570 -10.971 -14.306 1.00 88.25 217 GLY A O 1
ATOM 1797 N N . TYR A 1 218 ? -0.474 -10.740 -13.558 1.00 83.75 218 TYR A N 1
ATOM 1798 C CA . TYR A 1 218 ? -0.086 -9.703 -14.522 1.00 83.75 218 TYR A CA 1
ATOM 1799 C C . TYR A 1 218 ? 0.254 -10.256 -15.918 1.00 83.75 218 TYR A C 1
ATOM 1801 O O . TYR A 1 218 ? 0.445 -9.488 -16.868 1.00 83.75 218 TYR A O 1
ATOM 1809 N N . GLY A 1 219 ? 0.307 -11.587 -16.043 1.00 78.38 219 GLY A N 1
ATOM 1810 C CA . GLY A 1 219 ? 0.599 -12.308 -17.278 1.00 78.38 219 GLY A CA 1
ATOM 1811 C C . GLY A 1 219 ? 2.053 -12.183 -17.742 1.00 78.38 219 GLY A C 1
ATOM 1812 O O . GLY A 1 219 ? 2.878 -11.490 -17.145 1.00 78.38 219 GLY A O 1
ATOM 1813 N N . ASP A 1 220 ? 2.372 -12.863 -18.843 1.00 67.94 220 ASP A N 1
ATOM 1814 C CA . ASP A 1 220 ? 3.590 -12.588 -19.599 1.00 67.94 220 ASP A CA 1
ATOM 1815 C C . ASP A 1 220 ? 3.391 -11.312 -20.406 1.00 67.94 220 ASP A C 1
ATOM 1817 O O . ASP A 1 220 ? 2.680 -11.294 -21.411 1.00 67.94 220 ASP A O 1
ATOM 1821 N N . ALA A 1 221 ? 4.015 -10.223 -19.971 1.00 56.25 221 ALA A N 1
ATOM 1822 C CA . ALA A 1 221 ? 4.051 -9.014 -20.772 1.00 56.25 221 ALA A CA 1
ATOM 1823 C C . ALA A 1 221 ? 4.691 -9.327 -22.137 1.00 56.25 221 ALA A C 1
ATOM 1825 O O . ALA A 1 221 ? 5.823 -9.813 -22.199 1.00 56.25 221 ALA A O 1
ATOM 1826 N N . ALA A 1 222 ? 4.007 -9.004 -23.238 1.00 57.22 222 ALA A N 1
ATOM 1827 C CA . ALA A 1 222 ? 4.687 -8.865 -24.521 1.00 57.22 222 ALA A CA 1
ATOM 1828 C C . ALA A 1 222 ? 5.754 -7.784 -24.330 1.00 57.22 222 ALA A C 1
ATOM 1830 O O . ALA A 1 222 ? 5.387 -6.666 -24.016 1.00 57.22 222 ALA A O 1
ATOM 1831 N N . LEU A 1 223 ? 7.046 -8.097 -24.434 1.00 58.84 223 LEU A N 1
ATOM 1832 C CA . LEU A 1 223 ? 8.105 -7.106 -24.211 1.00 58.84 223 LEU A CA 1
ATOM 1833 C C . LEU A 1 223 ? 7.947 -5.908 -25.168 1.00 58.84 223 LEU A C 1
ATOM 1835 O O . LEU A 1 223 ? 7.468 -6.095 -26.295 1.00 58.84 223 LEU A O 1
ATOM 1839 N N . PRO A 1 224 ? 8.360 -4.688 -24.769 1.00 54.81 224 PRO A N 1
ATOM 1840 C CA . PRO A 1 224 ? 8.397 -3.558 -25.685 1.00 54.81 224 PRO A CA 1
ATOM 1841 C C . PRO A 1 224 ? 9.254 -3.933 -26.894 1.00 54.81 224 PRO A C 1
ATOM 1843 O O . PRO A 1 224 ? 10.441 -4.223 -26.753 1.00 54.81 224 PRO A O 1
ATOM 1846 N N . GLN A 1 225 ? 8.664 -3.952 -28.089 1.00 53.59 225 GLN A N 1
ATOM 1847 C CA . GLN A 1 225 ? 9.461 -4.037 -29.306 1.00 53.59 225 GLN A CA 1
ATOM 1848 C C . GLN A 1 225 ? 10.199 -2.706 -29.431 1.00 53.59 225 GLN A C 1
ATOM 1850 O O . GLN A 1 225 ? 9.580 -1.667 -29.660 1.00 53.59 225 GLN A O 1
ATOM 1855 N N . THR A 1 226 ? 11.513 -2.711 -29.216 1.00 48.72 226 THR A N 1
ATOM 1856 C CA . THR A 1 226 ? 12.340 -1.545 -29.517 1.00 48.72 226 THR A CA 1
ATOM 1857 C C . THR A 1 226 ? 12.224 -1.285 -31.014 1.00 48.72 226 THR A C 1
ATOM 1859 O O . THR A 1 226 ? 12.535 -2.164 -31.811 1.00 48.72 226 THR A O 1
ATOM 1862 N N . ALA A 1 227 ? 11.756 -0.098 -31.400 1.00 45.41 227 ALA A N 1
ATOM 1863 C CA . ALA A 1 227 ? 11.466 0.254 -32.792 1.00 45.41 227 ALA A CA 1
ATOM 1864 C C . ALA A 1 227 ? 12.703 0.328 -33.715 1.00 45.41 227 ALA A C 1
ATOM 1866 O O . ALA A 1 227 ? 12.588 0.757 -34.856 1.00 45.41 227 ALA A O 1
ATOM 1867 N N . GLU A 1 228 ? 13.881 -0.105 -33.268 1.00 43.41 228 GLU A N 1
ATOM 1868 C CA . GLU A 1 228 ? 15.103 -0.107 -34.066 1.00 43.41 228 GLU A CA 1
ATOM 1869 C C . GLU A 1 228 ? 15.899 -1.381 -33.777 1.00 43.41 228 GLU A C 1
ATOM 1871 O O . GLU A 1 228 ? 16.327 -1.611 -32.646 1.00 43.41 228 GLU A O 1
ATOM 1876 N N . GLY A 1 229 ? 16.079 -2.208 -34.809 1.00 39.84 229 GLY A N 1
ATOM 1877 C CA . GLY A 1 229 ? 16.943 -3.386 -34.776 1.00 39.84 229 GLY A CA 1
ATOM 1878 C C . GLY A 1 229 ? 16.238 -4.654 -35.235 1.00 39.84 229 GLY A C 1
ATOM 1879 O O . GLY A 1 229 ? 15.827 -5.474 -34.418 1.00 39.84 229 GLY A O 1
ATOM 1880 N N . GLY A 1 230 ? 16.150 -4.844 -36.553 1.00 37.59 230 GLY A N 1
ATOM 1881 C CA . GLY A 1 230 ? 16.039 -6.182 -37.119 1.00 37.59 230 GLY A CA 1
ATOM 1882 C C . GLY A 1 230 ? 17.276 -6.981 -36.718 1.00 37.59 230 GLY A C 1
ATOM 1883 O O . GLY A 1 230 ? 18.306 -6.905 -37.374 1.00 37.59 230 GLY A O 1
ATOM 1884 N N . VAL A 1 231 ? 17.186 -7.704 -35.608 1.00 36.97 231 VAL A N 1
ATOM 1885 C CA . VAL A 1 231 ? 18.089 -8.812 -35.316 1.00 36.97 231 VAL A CA 1
ATOM 1886 C C . VAL A 1 231 ? 17.365 -10.048 -35.818 1.00 36.97 231 VAL A C 1
ATOM 1888 O O . VAL A 1 231 ? 16.302 -10.405 -35.302 1.00 36.97 231 VAL A O 1
ATOM 1891 N N . GLU A 1 232 ? 17.901 -10.647 -36.881 1.00 37.16 232 GLU A N 1
ATOM 1892 C CA . GLU A 1 232 ? 17.486 -11.960 -37.362 1.00 37.16 232 GLU A CA 1
ATOM 1893 C C . GLU A 1 232 ? 17.350 -12.907 -36.170 1.00 37.16 232 GLU A C 1
ATOM 1895 O O . GLU A 1 232 ? 18.311 -13.165 -35.442 1.00 37.16 232 GLU A O 1
ATOM 1900 N N . ARG A 1 233 ? 16.140 -13.436 -35.960 1.00 38.41 233 ARG A N 1
ATOM 1901 C CA . ARG A 1 233 ? 15.965 -14.602 -35.099 1.00 38.41 233 ARG A CA 1
ATOM 1902 C C . ARG A 1 233 ? 16.714 -15.750 -35.763 1.00 38.41 233 ARG A C 1
ATOM 1904 O O . ARG A 1 233 ? 16.204 -16.360 -36.703 1.00 38.41 233 ARG A O 1
ATOM 1911 N N . SER A 1 234 ? 17.913 -16.047 -35.273 1.00 39.62 234 SER A N 1
ATOM 1912 C CA . SER A 1 234 ? 18.521 -17.349 -35.499 1.00 39.62 234 SER A CA 1
ATOM 1913 C C . SER A 1 234 ? 17.531 -18.414 -35.020 1.00 39.62 234 SER A C 1
ATOM 1915 O O . SER A 1 234 ? 16.898 -18.287 -33.968 1.00 39.62 234 SER A O 1
ATOM 1917 N N . LYS A 1 235 ? 17.317 -19.427 -35.862 1.00 43.47 235 LYS A N 1
ATOM 1918 C CA . LYS A 1 235 ? 16.432 -20.559 -35.587 1.00 43.47 235 LYS A CA 1
ATOM 1919 C C . LYS A 1 235 ? 16.898 -21.257 -34.306 1.00 43.47 235 LYS A C 1
ATOM 1921 O O . LYS A 1 235 ? 17.855 -22.024 -34.345 1.00 43.47 235 LYS A O 1
ATOM 1926 N N . ALA A 1 236 ? 16.222 -20.992 -33.193 1.00 37.59 236 ALA A N 1
ATOM 1927 C CA . ALA A 1 236 ? 16.327 -21.803 -31.991 1.00 37.59 236 ALA A CA 1
ATOM 1928 C C . ALA A 1 236 ? 15.398 -23.016 -32.129 1.00 37.59 236 ALA A C 1
ATOM 1930 O O . ALA A 1 236 ? 14.247 -22.903 -32.552 1.00 37.59 236 ALA A O 1
ATOM 1931 N N . SER A 1 237 ? 15.974 -24.172 -31.827 1.00 38.44 237 SER A N 1
ATOM 1932 C CA . SER A 1 237 ? 15.387 -25.505 -31.798 1.00 38.44 237 SER A CA 1
ATOM 1933 C C . SER A 1 237 ? 14.121 -25.593 -30.945 1.00 38.44 237 SER A C 1
ATOM 1935 O O . SER A 1 237 ? 13.997 -24.920 -29.928 1.00 38.44 237 SER A O 1
ATOM 1937 N N . SER A 1 238 ? 13.219 -26.478 -31.366 1.00 35.38 238 SER A N 1
ATOM 1938 C CA . SER A 1 238 ? 11.975 -26.877 -30.703 1.00 35.38 238 SER A CA 1
ATOM 1939 C C . SER A 1 238 ? 12.116 -27.107 -29.191 1.00 35.38 238 SER A C 1
ATOM 1941 O O . SER A 1 238 ? 12.806 -28.039 -28.776 1.00 35.38 238 SER A O 1
ATOM 1943 N N . GLU A 1 239 ? 11.402 -26.313 -28.392 1.00 35.12 239 GLU A N 1
ATOM 1944 C CA . GLU A 1 239 ? 11.041 -26.647 -27.008 1.00 35.12 239 GLU A CA 1
ATOM 1945 C C . GLU A 1 239 ? 9.708 -27.425 -26.974 1.00 35.12 239 GLU A C 1
ATOM 1947 O O . GLU A 1 239 ? 8.870 -27.233 -27.863 1.00 35.12 239 GLU A O 1
ATOM 1952 N N . PRO A 1 240 ? 9.507 -28.316 -25.985 1.00 37.41 240 PRO A N 1
ATOM 1953 C CA . PRO A 1 240 ? 8.320 -29.159 -25.888 1.00 37.41 240 PRO A CA 1
ATOM 1954 C C . PRO A 1 240 ? 7.099 -28.396 -25.351 1.00 37.41 240 PRO A C 1
ATOM 1956 O O . PRO A 1 240 ? 7.220 -27.402 -24.637 1.00 37.41 240 PRO A O 1
ATOM 1959 N N . GLU A 1 241 ? 5.917 -28.898 -25.715 1.00 32.03 241 GLU A N 1
ATOM 1960 C CA . GLU A 1 241 ? 4.591 -28.362 -25.393 1.00 32.03 241 GLU A CA 1
ATOM 1961 C C . GLU A 1 241 ? 4.420 -27.951 -23.923 1.00 32.03 241 GLU A C 1
ATOM 1963 O O . GLU A 1 241 ? 4.632 -28.729 -22.991 1.00 32.03 241 GLU A O 1
ATOM 1968 N N . ALA A 1 242 ? 3.956 -26.714 -23.732 1.00 33.31 242 ALA A N 1
ATOM 1969 C CA . ALA A 1 242 ? 3.525 -26.194 -22.447 1.00 33.31 242 ALA A CA 1
ATOM 1970 C C . ALA A 1 242 ? 2.269 -26.940 -21.967 1.00 33.31 242 ALA A C 1
ATOM 1972 O O . ALA A 1 242 ? 1.187 -26.798 -22.538 1.00 33.31 242 ALA A O 1
ATOM 1973 N N . ALA A 1 243 ? 2.406 -27.703 -20.882 1.00 31.83 243 ALA A N 1
ATOM 1974 C CA . ALA A 1 243 ? 1.269 -28.226 -20.140 1.00 31.83 243 ALA A CA 1
ATOM 1975 C C . ALA A 1 243 ? 0.447 -27.060 -19.560 1.00 31.83 243 ALA A C 1
ATOM 1977 O O . ALA A 1 243 ? 0.987 -26.159 -18.913 1.00 31.83 243 ALA A O 1
ATOM 1978 N N . ALA A 1 244 ? -0.865 -27.082 -19.796 1.00 28.97 244 ALA A N 1
ATOM 1979 C CA . ALA A 1 244 ? -1.812 -26.117 -19.256 1.00 28.97 244 ALA A CA 1
ATOM 1980 C C . ALA A 1 244 ? -1.766 -26.122 -17.717 1.00 28.97 244 ALA A C 1
ATOM 1982 O O . ALA A 1 244 ? -2.144 -27.103 -17.079 1.00 28.97 244 ALA A O 1
ATOM 1983 N N . TRP A 1 245 ? -1.302 -25.021 -17.121 1.00 32.84 245 TRP A N 1
ATOM 1984 C CA . TRP A 1 245 ? -1.290 -24.830 -15.672 1.00 32.84 245 TRP A CA 1
ATOM 1985 C C . TRP A 1 245 ? -2.498 -23.976 -15.278 1.00 32.84 245 TRP A C 1
ATOM 1987 O O . TRP A 1 245 ? -2.598 -22.802 -15.636 1.00 32.84 245 TRP A O 1
ATOM 1997 N N . THR A 1 246 ? -3.465 -24.591 -14.602 1.00 30.69 246 THR A N 1
ATOM 1998 C CA . THR A 1 246 ? -4.646 -23.921 -14.046 1.00 30.69 246 THR A CA 1
ATOM 1999 C C . THR A 1 246 ? -4.245 -22.994 -12.901 1.00 30.69 246 THR A C 1
ATOM 2001 O O . THR A 1 246 ? -3.438 -23.382 -12.061 1.00 30.69 246 THR A O 1
ATOM 2004 N N . ALA A 1 247 ? -4.832 -21.792 -12.861 1.00 33.25 247 ALA A N 1
ATOM 2005 C CA . ALA A 1 247 ? -4.586 -20.763 -11.852 1.00 33.25 247 ALA A CA 1
ATOM 2006 C C . ALA A 1 247 ? -4.683 -21.325 -10.421 1.00 33.25 247 ALA A C 1
ATOM 2008 O O . ALA A 1 247 ? -5.755 -21.715 -9.956 1.00 33.25 247 ALA A O 1
ATOM 2009 N N . GLY A 1 248 ? -3.532 -21.393 -9.758 1.00 33.69 248 GLY A N 1
ATOM 2010 C CA . GLY A 1 248 ? -3.377 -21.893 -8.403 1.00 33.69 248 GLY A CA 1
ATOM 2011 C C . GLY A 1 248 ? -3.796 -20.878 -7.341 1.00 33.69 248 GLY A C 1
ATOM 2012 O O . GLY A 1 248 ? -3.726 -19.666 -7.533 1.00 33.69 248 GLY A O 1
ATOM 2013 N N . THR A 1 249 ? -4.275 -21.394 -6.212 1.00 41.91 249 THR A N 1
ATOM 2014 C CA . THR A 1 249 ? -4.689 -20.621 -5.029 1.00 41.91 249 THR A CA 1
ATOM 2015 C C . THR A 1 249 ? -3.519 -19.832 -4.421 1.00 41.91 249 THR A C 1
ATOM 2017 O O . THR A 1 249 ? -2.366 -20.166 -4.667 1.00 41.91 249 THR A O 1
ATOM 2020 N N . GLY A 1 250 ? -3.788 -18.847 -3.551 1.00 37.66 250 GLY A N 1
ATOM 2021 C CA . GLY A 1 250 ? -2.771 -17.980 -2.917 1.00 37.66 250 GLY A CA 1
ATOM 2022 C C . GLY A 1 250 ? -1.556 -18.677 -2.272 1.00 37.66 250 GLY A C 1
ATOM 2023 O O . GLY A 1 250 ? -0.511 -18.054 -2.127 1.00 37.66 250 GLY A O 1
ATOM 2024 N N . ARG A 1 251 ? -1.630 -19.985 -1.990 1.00 41.66 251 ARG A N 1
ATOM 2025 C CA . ARG A 1 251 ? -0.490 -20.806 -1.541 1.00 41.66 251 ARG A CA 1
ATOM 2026 C C . ARG A 1 251 ? 0.623 -20.967 -2.584 1.00 41.66 251 ARG A C 1
ATOM 2028 O O . ARG A 1 251 ? 1.783 -21.135 -2.214 1.00 41.66 251 ARG A O 1
ATOM 2035 N N . ASP A 1 252 ? 0.304 -20.889 -3.874 1.00 43.44 252 ASP A N 1
ATOM 2036 C CA . ASP A 1 252 ? 1.308 -20.949 -4.943 1.00 43.44 252 ASP A CA 1
ATOM 2037 C C . ASP A 1 252 ? 2.071 -19.622 -5.067 1.00 43.44 252 ASP A C 1
ATOM 2039 O O . ASP A 1 252 ? 3.279 -19.620 -5.307 1.00 43.44 252 ASP A O 1
ATOM 2043 N N . ALA A 1 253 ? 1.398 -18.499 -4.792 1.00 44.88 253 ALA A N 1
ATOM 2044 C CA . ALA A 1 253 ? 2.031 -17.189 -4.669 1.00 44.88 253 ALA A CA 1
ATOM 2045 C C . ALA A 1 253 ? 2.922 -17.104 -3.417 1.00 44.88 253 ALA A C 1
ATOM 2047 O O . ALA A 1 253 ? 4.039 -16.600 -3.506 1.00 44.88 253 ALA A O 1
ATOM 2048 N N . GLU A 1 254 ? 2.490 -17.666 -2.281 1.00 42.31 254 GLU A N 1
ATOM 2049 C CA . GLU A 1 254 ? 3.316 -17.790 -1.067 1.00 42.31 254 GLU A CA 1
ATOM 2050 C C . GLU A 1 254 ? 4.572 -18.637 -1.311 1.00 42.31 254 GLU A C 1
ATOM 2052 O O . GLU A 1 254 ? 5.670 -18.251 -0.908 1.00 42.31 254 GLU A O 1
ATOM 2057 N N . ARG A 1 255 ? 4.447 -19.768 -2.021 1.00 46.47 255 ARG A N 1
ATOM 2058 C CA . ARG A 1 255 ? 5.593 -20.621 -2.364 1.00 46.47 255 ARG A CA 1
ATOM 2059 C C . ARG A 1 255 ? 6.546 -19.924 -3.339 1.00 46.47 255 ARG A C 1
ATOM 2061 O O . ARG A 1 255 ? 7.755 -19.984 -3.135 1.00 46.47 255 ARG A O 1
ATOM 2068 N N . ALA A 1 256 ? 6.025 -19.226 -4.349 1.00 47.75 256 ALA A N 1
ATOM 2069 C CA . ALA A 1 256 ? 6.837 -18.431 -5.268 1.00 47.75 256 ALA A CA 1
ATOM 2070 C C . ALA A 1 256 ? 7.555 -17.279 -4.544 1.00 47.75 256 ALA A C 1
ATOM 2072 O O . ALA A 1 256 ? 8.746 -17.069 -4.765 1.00 47.75 256 ALA A O 1
ATOM 2073 N N . ALA A 1 257 ? 6.872 -16.585 -3.628 1.00 44.72 257 ALA A N 1
ATOM 2074 C CA . ALA A 1 257 ? 7.467 -15.546 -2.794 1.00 44.72 257 ALA A CA 1
ATOM 2075 C C . ALA A 1 257 ? 8.564 -16.112 -1.881 1.00 44.72 257 ALA A C 1
ATOM 2077 O O . ALA A 1 257 ? 9.640 -15.527 -1.807 1.00 44.72 257 ALA A O 1
ATOM 2078 N N . ALA A 1 258 ? 8.352 -17.277 -1.262 1.00 47.09 258 ALA A N 1
ATOM 2079 C CA . ALA A 1 258 ? 9.366 -17.950 -0.452 1.00 47.09 258 ALA A CA 1
ATOM 2080 C C . ALA A 1 258 ? 10.599 -18.354 -1.282 1.00 47.09 258 ALA A C 1
ATOM 2082 O O . ALA A 1 258 ? 11.729 -18.117 -0.862 1.00 47.09 258 ALA A O 1
ATOM 2083 N N . THR A 1 259 ? 10.407 -18.893 -2.492 1.00 46.03 259 THR A N 1
ATOM 2084 C CA . THR A 1 259 ? 11.514 -19.192 -3.415 1.00 46.03 259 THR A CA 1
ATOM 2085 C C . THR A 1 259 ? 12.264 -17.925 -3.834 1.00 46.03 259 THR A C 1
ATOM 2087 O O . THR A 1 259 ? 13.490 -17.933 -3.866 1.00 46.03 259 THR A O 1
ATOM 2090 N N . MET A 1 260 ? 11.562 -16.822 -4.100 1.00 48.62 260 MET A N 1
ATOM 2091 C CA . MET A 1 260 ? 12.179 -15.542 -4.462 1.00 48.62 260 MET A CA 1
ATOM 2092 C C . MET A 1 260 ? 12.912 -14.872 -3.297 1.00 48.62 260 MET A C 1
ATOM 2094 O O . MET A 1 260 ? 13.954 -14.261 -3.515 1.00 48.62 260 MET A O 1
ATOM 2098 N N . VAL A 1 261 ? 12.391 -14.984 -2.072 1.00 45.47 261 VAL A N 1
ATOM 2099 C CA . VAL A 1 261 ? 13.078 -14.521 -0.859 1.00 45.47 261 VAL A CA 1
ATOM 2100 C C . VAL A 1 261 ? 14.358 -15.323 -0.665 1.00 45.47 261 VAL A C 1
ATOM 2102 O O . VAL A 1 261 ? 15.403 -14.715 -0.478 1.00 45.47 261 VAL A O 1
ATOM 2105 N N . ASN A 1 262 ? 14.314 -16.649 -0.811 1.00 44.78 262 ASN A N 1
ATOM 2106 C CA . ASN A 1 262 ? 15.507 -17.489 -0.698 1.00 44.78 262 ASN A CA 1
ATOM 2107 C C . ASN A 1 262 ? 16.542 -17.160 -1.784 1.00 44.78 262 ASN A C 1
ATOM 2109 O O . ASN A 1 262 ? 17.699 -16.939 -1.461 1.00 44.78 262 ASN A O 1
ATOM 2113 N N . GLN A 1 263 ? 16.127 -16.997 -3.044 1.00 44.53 263 GLN A N 1
ATOM 2114 C CA . GLN A 1 263 ? 17.030 -16.595 -4.133 1.00 44.53 263 GLN A CA 1
ATOM 2115 C C . GLN A 1 263 ? 17.585 -15.173 -3.953 1.00 44.53 263 GLN A C 1
ATOM 2117 O O . GLN A 1 263 ? 18.728 -14.896 -4.311 1.00 44.53 263 GLN A O 1
ATOM 2122 N N . GLY A 1 264 ? 16.790 -14.254 -3.398 1.00 40.34 264 GLY A N 1
ATOM 2123 C CA . GLY A 1 264 ? 17.223 -12.895 -3.076 1.00 40.34 264 GLY A CA 1
ATOM 2124 C C . GLY A 1 264 ? 18.200 -12.847 -1.900 1.00 40.34 264 GLY A C 1
ATOM 2125 O O . GLY A 1 264 ? 19.135 -12.051 -1.925 1.00 40.34 264 GLY A O 1
ATOM 2126 N N . VAL A 1 265 ? 18.006 -13.710 -0.899 1.00 44.25 265 VAL A N 1
ATOM 2127 C CA . VAL A 1 265 ? 18.924 -13.906 0.232 1.00 44.25 265 VAL A CA 1
ATOM 2128 C C . VAL A 1 265 ? 20.225 -14.541 -0.252 1.00 44.25 265 VAL A C 1
ATOM 2130 O O . VAL A 1 265 ? 21.279 -13.983 0.012 1.00 44.25 265 VAL A O 1
ATOM 2133 N N . GLU A 1 266 ? 20.169 -15.602 -1.059 1.00 43.78 266 GLU A N 1
ATOM 2134 C CA . GLU A 1 266 ? 21.351 -16.246 -1.651 1.00 43.78 266 GLU A CA 1
ATOM 2135 C C . GLU A 1 266 ? 22.157 -15.275 -2.532 1.00 43.78 266 GLU A C 1
ATOM 2137 O O . GLU A 1 266 ? 23.384 -15.241 -2.466 1.00 43.78 266 GLU A O 1
ATOM 2142 N N . ALA A 1 267 ? 21.487 -14.424 -3.318 1.00 41.22 267 ALA A N 1
ATOM 2143 C CA . ALA A 1 267 ? 22.146 -13.394 -4.123 1.00 41.22 267 ALA A CA 1
ATOM 2144 C C . ALA A 1 267 ? 22.781 -12.271 -3.275 1.00 41.22 267 ALA A C 1
ATOM 2146 O O . ALA A 1 267 ? 23.770 -11.673 -3.699 1.00 41.22 267 ALA A O 1
ATOM 2147 N N . LEU A 1 268 ? 22.231 -11.982 -2.088 1.00 39.66 268 LEU A N 1
ATOM 2148 C CA . LEU A 1 268 ? 22.806 -11.041 -1.118 1.00 39.66 268 LEU A CA 1
ATOM 2149 C C . LEU A 1 268 ? 23.970 -11.668 -0.335 1.00 39.66 268 LEU A C 1
ATOM 2151 O O . LEU A 1 268 ? 24.968 -10.996 -0.098 1.00 39.66 268 LEU A O 1
ATOM 2155 N N . GLU A 1 269 ? 23.880 -12.949 0.021 1.00 42.59 269 GLU A N 1
ATOM 2156 C CA . GLU A 1 269 ? 24.942 -13.709 0.694 1.00 42.59 269 GLU A CA 1
ATOM 2157 C C . GLU A 1 269 ? 26.140 -13.977 -0.231 1.00 42.59 269 GLU A C 1
ATOM 2159 O O . GLU A 1 269 ? 27.287 -13.954 0.215 1.00 42.59 269 GLU A O 1
ATOM 2164 N N . ALA A 1 270 ? 25.902 -14.135 -1.538 1.00 46.03 270 ALA A N 1
ATOM 2165 C CA . AL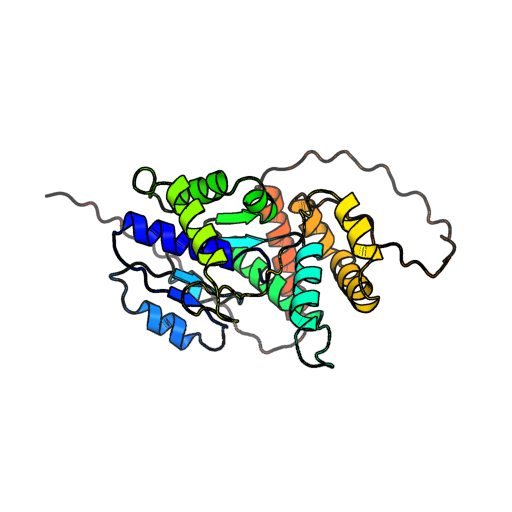A A 1 270 ? 26.949 -14.238 -2.555 1.00 46.03 270 ALA A CA 1
ATOM 2166 C C . ALA A 1 270 ? 27.723 -12.919 -2.788 1.00 46.03 270 ALA A C 1
ATOM 2168 O O . ALA A 1 270 ? 28.773 -12.924 -3.435 1.00 46.03 270 ALA A O 1
ATOM 2169 N N . GLY A 1 271 ? 27.234 -11.791 -2.258 1.00 37.94 271 GLY A N 1
ATOM 2170 C CA . GLY A 1 271 ? 27.880 -10.478 -2.295 1.00 37.94 271 GLY A CA 1
ATOM 2171 C C . GLY A 1 271 ? 28.314 -10.022 -0.900 1.00 37.94 271 GLY A C 1
ATOM 2172 O O . GLY A 1 271 ? 27.610 -9.256 -0.255 1.00 37.94 271 GLY A O 1
ATOM 2173 N N . ALA A 1 272 ? 29.481 -10.489 -0.452 1.00 42.75 272 ALA A N 1
ATOM 2174 C CA . ALA A 1 272 ? 30.086 -10.251 0.863 1.00 42.75 272 ALA A CA 1
ATOM 2175 C C . ALA A 1 272 ? 29.764 -8.894 1.548 1.00 42.75 272 ALA A C 1
ATOM 2177 O O . ALA A 1 272 ? 30.222 -7.829 1.129 1.00 42.75 272 ALA A O 1
ATOM 2178 N N . GLY A 1 273 ? 29.073 -8.984 2.689 1.00 31.95 273 GLY A N 1
ATOM 2179 C CA . GLY A 1 273 ? 28.945 -7.993 3.767 1.00 31.95 273 GLY A CA 1
ATOM 2180 C C . GLY A 1 273 ? 28.834 -8.735 5.114 1.00 31.95 273 GLY A C 1
ATOM 2181 O O . GLY A 1 273 ? 28.537 -9.929 5.103 1.00 31.95 273 GLY A O 1
ATOM 2182 N N . PRO A 1 274 ? 29.147 -8.114 6.271 1.00 30.38 274 PRO A N 1
ATOM 2183 C CA . PRO A 1 274 ? 29.540 -8.849 7.472 1.00 30.38 274 PRO A CA 1
ATOM 2184 C C . PRO A 1 274 ? 28.401 -9.706 8.038 1.00 30.38 274 PRO A C 1
ATOM 2186 O O . PRO A 1 274 ? 27.282 -9.236 8.239 1.00 30.38 274 PRO A O 1
ATOM 2189 N N . SER A 1 275 ? 28.736 -10.968 8.312 1.00 29.31 275 SER A N 1
ATOM 2190 C CA . SER A 1 275 ? 27.860 -11.999 8.863 1.00 29.31 275 SER A CA 1
ATOM 2191 C C . SER A 1 275 ? 27.233 -11.571 10.190 1.00 29.31 275 SER A C 1
ATOM 2193 O O . SER A 1 275 ? 27.954 -11.257 11.141 1.00 29.31 275 SER A O 1
ATOM 2195 N N . VAL A 1 276 ? 25.907 -11.645 10.290 1.00 30.17 276 VAL A N 1
ATOM 2196 C CA . VAL A 1 276 ? 25.205 -11.627 11.577 1.00 30.17 276 VAL A CA 1
ATOM 2197 C C . VAL A 1 276 ? 24.739 -13.050 11.867 1.00 30.17 276 VAL A C 1
ATOM 2199 O O . VAL A 1 276 ? 23.902 -13.596 11.157 1.00 30.17 276 VAL A O 1
ATOM 2202 N N . ASP A 1 277 ? 25.337 -13.646 12.898 1.00 26.59 277 ASP A N 1
ATOM 2203 C CA . ASP A 1 277 ? 25.026 -14.973 13.436 1.00 26.59 277 ASP A CA 1
ATOM 2204 C C . ASP A 1 277 ? 23.597 -14.974 14.018 1.00 26.59 277 ASP A C 1
ATOM 2206 O O . ASP A 1 277 ? 23.328 -14.309 15.022 1.00 26.59 277 ASP A O 1
ATOM 2210 N N . ILE A 1 278 ? 22.660 -15.683 13.378 1.00 27.77 278 ILE A N 1
ATOM 2211 C CA . ILE A 1 278 ? 21.290 -15.872 13.879 1.00 27.77 278 ILE A CA 1
ATOM 2212 C C . ILE A 1 278 ? 21.235 -17.225 14.587 1.00 27.77 278 ILE A C 1
ATOM 2214 O O . ILE A 1 278 ? 20.845 -18.242 14.013 1.00 27.77 278 ILE A O 1
ATOM 2218 N N . ARG A 1 279 ? 21.610 -17.239 15.868 1.00 25.72 279 ARG A N 1
ATOM 2219 C CA . ARG A 1 279 ? 21.292 -18.357 16.761 1.00 25.72 279 ARG A CA 1
ATOM 2220 C C . ARG A 1 279 ? 19.925 -18.135 17.397 1.00 25.72 279 ARG A C 1
ATOM 2222 O O . ARG A 1 279 ? 19.723 -17.207 18.172 1.00 25.72 279 ARG A O 1
ATOM 2229 N N . THR A 1 280 ? 19.009 -19.014 17.011 1.00 27.66 280 THR A N 1
ATOM 2230 C CA . THR A 1 280 ? 17.932 -19.635 17.790 1.00 27.66 280 THR A CA 1
ATOM 2231 C C . THR A 1 280 ? 17.621 -19.010 19.154 1.00 27.66 280 THR A C 1
ATOM 2233 O O . THR A 1 280 ? 18.371 -19.221 20.103 1.00 27.66 280 THR A O 1
ATOM 2236 N N . TYR A 1 281 ? 16.437 -18.403 19.301 1.00 26.42 281 TYR A N 1
ATOM 2237 C CA . TYR A 1 281 ? 15.755 -18.349 20.598 1.00 26.42 281 TYR A CA 1
ATOM 2238 C C . TYR A 1 281 ? 14.280 -18.718 20.481 1.00 26.42 281 TYR A C 1
ATOM 2240 O O . TYR A 1 281 ? 13.608 -18.465 19.484 1.00 26.42 281 TYR A O 1
ATOM 2248 N N . ALA A 1 282 ? 13.863 -19.428 21.522 1.00 22.30 282 ALA A N 1
ATOM 2249 C CA . ALA A 1 282 ? 12.708 -20.288 21.616 1.00 22.30 282 ALA A CA 1
ATOM 2250 C C . ALA A 1 282 ? 11.374 -19.541 21.735 1.00 22.30 282 ALA A C 1
ATOM 2252 O O . ALA A 1 282 ? 11.269 -18.461 22.311 1.00 22.30 282 ALA A O 1
ATOM 2253 N N . ILE A 1 283 ? 10.351 -20.220 21.227 1.00 25.23 283 ILE A N 1
ATOM 2254 C CA . ILE A 1 283 ? 8.926 -19.963 21.410 1.00 25.23 283 ILE A CA 1
ATOM 2255 C C . ILE A 1 283 ? 8.579 -20.044 22.906 1.00 25.23 283 ILE A C 1
ATOM 2257 O O . ILE A 1 283 ? 8.898 -21.040 23.556 1.00 25.23 283 ILE A O 1
ATOM 2261 N N . VAL A 1 284 ? 7.852 -19.051 23.426 1.00 23.42 284 VAL A N 1
ATOM 2262 C CA . VAL A 1 284 ? 7.067 -19.175 24.667 1.00 23.42 284 VAL A CA 1
ATOM 2263 C C . VAL A 1 284 ? 5.620 -18.769 24.354 1.00 23.42 284 VAL A C 1
ATOM 2265 O O . VAL A 1 284 ? 5.413 -17.698 23.783 1.00 23.42 284 VAL A O 1
ATOM 2268 N N . PRO A 1 285 ? 4.612 -19.607 24.666 1.00 28.73 285 PRO A N 1
ATOM 2269 C CA . PRO A 1 285 ? 3.221 -19.325 24.338 1.00 28.73 285 PRO A CA 1
ATOM 2270 C C . PRO A 1 285 ? 2.607 -18.267 25.262 1.00 28.73 285 PRO A C 1
ATOM 2272 O O . PRO A 1 285 ? 2.825 -18.256 26.474 1.00 28.73 285 PRO A O 1
ATOM 2275 N N . ILE A 1 286 ? 1.783 -17.413 24.656 1.00 27.89 286 ILE A N 1
ATOM 2276 C CA . ILE A 1 286 ? 0.908 -16.439 25.309 1.00 27.89 286 ILE A CA 1
ATOM 2277 C C . ILE A 1 286 ? -0.106 -17.197 26.178 1.00 27.89 286 ILE A C 1
ATOM 2279 O O . ILE A 1 286 ? -0.903 -17.991 25.675 1.00 27.89 286 ILE A O 1
ATOM 2283 N N . LEU A 1 287 ? -0.091 -16.938 27.487 1.00 26.64 287 LEU A N 1
ATOM 2284 C CA . LEU A 1 287 ? -1.159 -17.354 28.390 1.00 26.64 287 LEU A CA 1
ATOM 2285 C C . LEU A 1 287 ? -2.426 -16.555 28.067 1.00 26.64 287 LEU A C 1
ATOM 2287 O O . LEU A 1 287 ? -2.477 -15.336 28.220 1.00 26.64 287 LEU A O 1
ATOM 2291 N N . SER A 1 288 ? -3.462 -17.272 27.640 1.00 33.84 288 SER A N 1
ATOM 2292 C CA . SER A 1 288 ? -4.821 -16.766 27.498 1.00 33.84 288 SER A CA 1
ATOM 2293 C C . SER A 1 288 ? -5.385 -16.372 28.867 1.00 33.84 288 SER A C 1
ATOM 2295 O O . SER A 1 288 ? -5.749 -17.236 29.671 1.00 33.84 288 SER A O 1
ATOM 2297 N N . GLY A 1 289 ? -5.493 -15.073 29.131 1.00 28.20 289 GLY A N 1
ATOM 2298 C CA . GLY A 1 289 ? -6.263 -14.552 30.255 1.00 28.20 289 GLY A CA 1
ATOM 2299 C C . GLY A 1 289 ? -7.760 -14.676 29.978 1.00 28.20 289 GLY A C 1
ATOM 2300 O O . GLY A 1 289 ? -8.349 -13.818 29.324 1.00 28.20 289 GLY A O 1
ATOM 2301 N N . LYS A 1 290 ? -8.390 -15.737 30.492 1.00 33.19 290 LYS A N 1
ATOM 2302 C CA . LYS A 1 290 ? -9.842 -15.763 30.702 1.00 33.19 290 LYS A CA 1
ATOM 2303 C C . LYS A 1 290 ? -10.193 -14.703 31.750 1.00 33.19 290 LYS A C 1
ATOM 2305 O O . LYS A 1 290 ? -9.704 -14.768 32.873 1.00 33.19 290 LYS A O 1
ATOM 2310 N N . ARG A 1 291 ? -11.078 -13.765 31.405 1.00 38.91 291 ARG A N 1
ATOM 2311 C CA . ARG A 1 291 ? -11.903 -13.067 32.400 1.00 38.91 291 ARG A CA 1
ATOM 2312 C C . ARG A 1 291 ? -13.015 -14.012 32.840 1.00 38.91 291 ARG A C 1
ATOM 2314 O O . ARG A 1 291 ? -13.684 -14.564 31.971 1.00 38.91 291 ARG A O 1
ATOM 2321 N N . GLN A 1 292 ? -13.260 -14.101 34.142 1.00 33.16 292 GLN A N 1
ATOM 2322 C CA . GLN A 1 292 ? -14.605 -13.970 34.708 1.00 33.16 292 GLN A CA 1
ATOM 2323 C C . GLN A 1 292 ? -14.530 -13.780 36.230 1.00 33.16 292 GLN A C 1
ATOM 2325 O O . GLN A 1 292 ? -13.783 -14.495 36.889 1.00 33.16 292 GLN A O 1
ATOM 2330 N N . SER A 1 293 ? -15.277 -12.756 36.669 1.00 45.44 293 SER A N 1
ATOM 2331 C CA . SER A 1 293 ? -15.934 -12.512 37.971 1.00 45.44 293 SER A CA 1
ATOM 2332 C C . SER A 1 293 ? -15.365 -13.150 39.233 1.00 45.44 293 SER A C 1
ATOM 2334 O O . SER A 1 293 ? -15.455 -14.394 39.337 1.00 45.44 293 SER A O 1
#

Sequence (293 aa):
MQRSGSTWQFNVLRTVLEQALGETVPTFHGHSDRLEEILSFQRDFSRAHVVKIHQYVPRLHQNVDFVFTSHRDLRDVALSYFKMQSSLPKGHPWDFPQFVRFFNHYLQWVPYATYDMHYEHMKRDQAAIVGEIVKRLGLTGCVDVAEVVEAVEQSRKDTKRNWDPVTAYHTTDHIHPDSTDPAAHKRLWSTLPKGAVQFITKVVSEPSYRLWLRANGYGDAALPQTAEGGVERSKASSEPEAAAWTAGTGRDAERAAATMVNQGVEALEAGAGPSVDIRTYAIVPILSGKRQS

Foldseek 3Di:
DPPQCLLLVLLLVQLQQCLLVVHGAAEEEDECVCVVVVVVVCPPVVGHYGYHYQAADPVVLVSDPADEAEDEQLLLSLQLVVVVCVPPPPPPDSDLVVSVRSVLRRLNRVVSHLDYHYSLVCVVDVLVVSQVVCVSVVNPPSGDSVVSVVVSVVVQVPPPACADRVSRHGPDDSDDPRLQDLVSSQVVLVPDDPVSLVSSLVQLVPPLSVLLCVLVPSPNRPRHDPPDDPDPPDDDDDDDDDDDDDNDDCVVSVVSSVVSNVVVVVVVVVPDDDDDDDDDDDDDDDDDDDDDD

Organism: NCBI:txid36881

Radius of gyration: 21.51 Å; chains: 1; bounding box: 51×51×75 Å

pLDDT: mean 71.94, std 22.95, range [22.3, 98.44]

Secondary structure (DSSP, 8-state):
-TTSSHHHHHHHHHHHHHHHHTSPPPEEEE-GGGHHHHHHHTT-TTS--EEEESS--TTTGGG-S--EEEE--HHHHHHHHHHHHHTSPTT----HHHHHHHHHHHHHHGGG-SEEEEHHHHHH-HHHHHHHHHHHTT-TTTS-HHHHHHHHHHHHHT--SS--TTT---SS----S-TT-HHHHHHHHTTS-HHHHHHHHHHHHSHHHHHHHHHTT---------SS---------------------HHHHHHHHHHHHHHHHHHHHTS-------------PPP------

InterPro domains:
  IPR027417 P-loop containing nucleoside triphosphate hydrolase [G3DSA:3.40.50.300] (1-176)
  IPR027417 P-loop containing nucleoside triphosphate hydrolase [SSF52540] (1-167)